Protein AF-A0A3D5HMZ7-F1 (afdb_monomer_lite)

Structure (mmCIF, N/CA/C/O backbone):
data_AF-A0A3D5HMZ7-F1
#
_entry.id   AF-A0A3D5HMZ7-F1
#
loop_
_atom_site.group_PDB
_atom_site.id
_atom_site.type_symbol
_atom_site.label_atom_id
_atom_site.label_alt_id
_atom_site.label_comp_id
_atom_site.label_asym_id
_atom_site.label_entity_id
_atom_site.label_seq_id
_atom_site.pdbx_PDB_ins_code
_atom_site.Cartn_x
_atom_site.Cartn_y
_atom_site.Cartn_z
_atom_site.occupancy
_atom_site.B_iso_or_equiv
_atom_site.auth_seq_id
_atom_site.auth_comp_id
_atom_site.auth_asym_id
_atom_site.auth_atom_id
_atom_site.pdbx_PDB_model_num
ATOM 1 N N . THR A 1 1 ? 8.790 3.693 -9.266 1.00 78.12 1 THR A N 1
ATOM 2 C CA . THR A 1 1 ? 9.609 2.471 -9.055 1.00 78.12 1 THR A CA 1
ATOM 3 C C . THR A 1 1 ? 9.455 1.857 -7.674 1.00 78.12 1 THR A C 1
ATOM 5 O O . THR A 1 1 ? 9.224 0.660 -7.613 1.00 78.12 1 THR A O 1
ATOM 8 N N . GLY A 1 2 ? 9.543 2.623 -6.576 1.00 87.44 2 GLY A N 1
ATOM 9 C CA . GLY A 1 2 ? 9.531 2.060 -5.213 1.00 87.44 2 GLY A CA 1
ATOM 10 C C . GLY A 1 2 ? 8.358 1.120 -4.900 1.00 87.44 2 GLY A C 1
ATOM 11 O O . GLY A 1 2 ? 8.581 0.062 -4.326 1.00 87.44 2 GLY A O 1
ATOM 12 N N . GLY A 1 3 ? 7.138 1.442 -5.348 1.00 93.25 3 GLY A N 1
ATOM 13 C CA . GLY A 1 3 ? 5.974 0.585 -5.105 1.00 93.25 3 GLY A CA 1
ATOM 14 C C . GLY A 1 3 ? 6.048 -0.804 -5.752 1.00 93.25 3 GLY A C 1
ATOM 15 O O . GLY A 1 3 ? 5.659 -1.779 -5.121 1.00 93.25 3 GLY A O 1
ATOM 16 N N . TYR A 1 4 ? 6.623 -0.914 -6.955 1.00 93.75 4 TYR A N 1
ATOM 17 C CA . TYR A 1 4 ? 6.849 -2.204 -7.625 1.00 93.75 4 TYR A CA 1
ATOM 18 C C . TYR A 1 4 ? 7.833 -3.073 -6.841 1.00 93.75 4 TYR A C 1
ATOM 20 O O . TYR A 1 4 ? 7.592 -4.259 -6.653 1.00 93.75 4 TYR A O 1
ATOM 28 N N . ILE A 1 5 ? 8.921 -2.464 -6.356 1.00 92.56 5 ILE A N 1
ATOM 29 C CA . ILE A 1 5 ? 9.936 -3.160 -5.558 1.00 92.56 5 ILE A CA 1
ATOM 30 C C . ILE A 1 5 ? 9.322 -3.629 -4.240 1.00 92.56 5 ILE A C 1
ATOM 32 O O . ILE A 1 5 ? 9.454 -4.794 -3.912 1.00 92.56 5 ILE A O 1
ATOM 36 N N . SER A 1 6 ? 8.597 -2.765 -3.522 1.00 95.00 6 SER A N 1
ATOM 37 C CA . SER A 1 6 ? 7.990 -3.136 -2.236 1.00 95.00 6 SER A CA 1
ATOM 38 C C . SER A 1 6 ? 7.001 -4.293 -2.365 1.00 95.00 6 SER A C 1
ATOM 40 O O . SER A 1 6 ? 6.985 -5.173 -1.511 1.00 95.00 6 SER A O 1
ATOM 42 N N . LEU A 1 7 ? 6.170 -4.298 -3.413 1.00 95.81 7 LEU A N 1
ATOM 43 C CA . LEU A 1 7 ? 5.222 -5.388 -3.643 1.00 95.81 7 LEU A CA 1
ATOM 44 C C . LEU A 1 7 ? 5.939 -6.677 -4.051 1.00 95.81 7 LEU A C 1
ATOM 46 O O . LEU A 1 7 ? 5.628 -7.724 -3.496 1.00 95.81 7 LEU A O 1
ATOM 50 N N . ALA A 1 8 ? 6.921 -6.599 -4.955 1.00 93.12 8 ALA A N 1
ATOM 51 C CA . ALA A 1 8 ? 7.720 -7.757 -5.350 1.00 93.12 8 ALA A CA 1
ATOM 52 C C . ALA A 1 8 ? 8.479 -8.347 -4.154 1.00 93.12 8 ALA A C 1
ATOM 54 O O . ALA A 1 8 ? 8.330 -9.516 -3.863 1.00 93.12 8 ALA A O 1
ATOM 55 N N . THR A 1 9 ? 9.202 -7.540 -3.381 1.00 90.69 9 THR A N 1
ATOM 56 C CA . THR A 1 9 ? 9.951 -7.998 -2.197 1.00 90.69 9 THR A CA 1
ATOM 57 C C . THR A 1 9 ? 9.074 -8.646 -1.118 1.00 90.69 9 THR A C 1
ATOM 59 O O . THR A 1 9 ? 9.578 -9.370 -0.272 1.00 90.69 9 THR A O 1
ATOM 62 N N . ALA A 1 10 ? 7.774 -8.370 -1.123 1.00 93.31 10 ALA A N 1
ATOM 63 C CA . ALA A 1 10 ? 6.831 -8.872 -0.133 1.00 93.31 10 ALA A CA 1
ATOM 64 C C . ALA A 1 10 ? 6.009 -10.083 -0.588 1.00 93.31 10 ALA A C 1
ATOM 66 O O . ALA A 1 10 ? 5.144 -10.498 0.168 1.00 93.31 10 ALA A O 1
ATOM 67 N N . SER A 1 11 ? 6.201 -10.541 -1.827 1.00 92.69 11 SER A N 1
ATOM 68 C CA . SER A 1 11 ? 5.434 -11.648 -2.429 1.00 92.69 11 SER A CA 1
ATOM 69 C C . SER A 1 11 ? 6.257 -12.541 -3.354 1.00 92.69 11 SER A C 1
ATOM 71 O O . SER A 1 11 ? 5.798 -13.568 -3.808 1.00 92.69 11 SER A O 1
ATOM 73 N N . LEU A 1 12 ? 7.452 -12.114 -3.736 1.00 90.12 12 LEU A N 1
ATOM 74 C CA . LEU A 1 12 ? 8.370 -12.868 -4.568 1.00 90.12 12 LEU A CA 1
ATOM 75 C C . LEU A 1 12 ? 9.409 -13.391 -3.581 1.00 90.12 12 LEU A C 1
ATOM 77 O O . LEU A 1 12 ? 10.376 -12.682 -3.278 1.00 90.12 12 LEU A O 1
ATOM 81 N N . ASP A 1 13 ? 9.171 -14.585 -3.044 1.00 87.44 13 ASP A N 1
ATOM 82 C CA . ASP A 1 13 ? 10.014 -15.232 -2.031 1.00 87.44 13 ASP A CA 1
ATOM 83 C C . ASP A 1 13 ? 10.650 -16.546 -2.530 1.00 87.44 13 ASP A C 1
ATOM 85 O O . ASP A 1 13 ? 11.643 -17.018 -1.961 1.00 87.44 13 ASP A O 1
ATOM 89 N N . GLU A 1 14 ? 10.207 -17.053 -3.688 1.00 90.19 14 GLU A N 1
ATOM 90 C CA . GLU A 1 14 ? 10.883 -18.109 -4.429 1.00 90.19 14 GLU A CA 1
ATOM 91 C C . GLU A 1 14 ? 11.198 -17.742 -5.887 1.00 90.19 14 GLU A C 1
ATOM 93 O O . GLU A 1 14 ? 10.460 -17.067 -6.602 1.00 90.19 14 GLU A O 1
ATOM 98 N N . TYR A 1 15 ? 12.323 -18.250 -6.403 1.00 90.50 15 TYR A N 1
ATOM 99 C CA . TYR A 1 15 ? 12.719 -17.987 -7.793 1.00 90.50 15 TYR A CA 1
ATOM 100 C C . TYR A 1 15 ? 11.671 -18.468 -8.814 1.00 90.50 15 TYR A C 1
ATOM 102 O O . TYR A 1 15 ? 11.564 -17.904 -9.903 1.00 90.50 15 TYR A O 1
ATOM 110 N N . ASN A 1 16 ? 10.881 -19.498 -8.496 1.00 91.19 16 ASN A N 1
ATOM 111 C CA . ASN A 1 16 ? 9.883 -20.019 -9.432 1.00 91.19 16 ASN A CA 1
ATOM 112 C C . ASN A 1 16 ? 8.736 -19.035 -9.703 1.00 91.19 16 ASN A C 1
ATOM 114 O O . ASN A 1 16 ? 8.152 -19.111 -10.788 1.00 91.19 16 ASN A O 1
ATOM 118 N N . ASP A 1 17 ? 8.492 -18.065 -8.820 1.00 89.81 17 ASP A N 1
ATOM 119 C CA . ASP A 1 17 ? 7.484 -17.019 -9.017 1.00 89.81 17 ASP A CA 1
ATOM 120 C C . ASP A 1 17 ? 7.760 -16.163 -10.253 1.00 89.81 17 ASP A C 1
ATOM 122 O O . ASP A 1 17 ? 6.842 -15.689 -10.925 1.00 89.81 17 ASP A O 1
ATOM 126 N N . VAL A 1 18 ? 9.032 -15.998 -10.627 1.00 89.12 18 VAL A N 1
ATOM 127 C CA . VAL A 1 18 ? 9.428 -15.256 -11.837 1.00 89.12 18 VAL A CA 1
ATOM 128 C C . VAL A 1 18 ? 9.604 -16.135 -13.069 1.00 89.12 18 VAL A C 1
ATOM 130 O O . VAL A 1 18 ? 9.838 -15.616 -14.162 1.00 89.12 18 VAL A O 1
ATOM 133 N N . VAL A 1 19 ? 9.424 -17.452 -12.954 1.00 92.25 19 VAL A N 1
ATOM 134 C CA . VAL A 1 19 ? 9.492 -18.396 -14.084 1.00 92.25 19 VAL A CA 1
ATOM 135 C C . VAL A 1 19 ? 8.089 -18.659 -14.644 1.00 92.25 19 VAL A C 1
ATOM 137 O O . VAL A 1 19 ? 7.663 -19.792 -14.873 1.00 92.25 19 VAL A O 1
ATOM 140 N N . LEU A 1 20 ? 7.350 -17.579 -14.903 1.00 92.25 20 LEU A N 1
ATOM 141 C CA . LEU A 1 20 ? 6.019 -17.621 -15.511 1.00 92.25 20 LEU A CA 1
ATOM 142 C C . LEU A 1 20 ? 6.103 -17.408 -17.024 1.00 92.25 20 LEU A C 1
ATOM 144 O O . LEU A 1 20 ? 6.961 -16.649 -17.476 1.00 92.25 20 LEU A O 1
ATOM 148 N N . PRO A 1 21 ? 5.178 -17.970 -17.832 1.00 91.81 21 PRO A N 1
ATOM 149 C CA . PRO A 1 21 ? 5.185 -17.805 -19.288 1.00 91.81 21 PRO A CA 1
ATOM 150 C C . PRO A 1 21 ? 5.298 -16.350 -19.767 1.00 91.81 21 PRO A C 1
ATOM 152 O O . PRO A 1 21 ? 5.937 -16.093 -20.784 1.00 91.81 21 PRO A O 1
ATOM 155 N N . LYS A 1 22 ? 4.718 -15.396 -19.028 1.00 89.62 22 LYS A N 1
ATOM 156 C CA . LYS A 1 22 ? 4.774 -13.963 -19.356 1.00 89.62 22 LYS A CA 1
ATOM 157 C C . LYS A 1 22 ? 6.128 -13.300 -19.070 1.00 89.62 22 LYS A C 1
ATOM 159 O O . LYS A 1 22 ? 6.414 -12.245 -19.626 1.00 89.62 22 LYS A O 1
ATOM 164 N N . PHE A 1 23 ? 6.967 -13.932 -18.253 1.00 91.94 23 PHE A N 1
ATOM 165 C CA . PHE A 1 23 ? 8.329 -13.505 -17.924 1.00 91.94 23 PHE A CA 1
ATOM 166 C C . PHE A 1 23 ? 9.391 -14.364 -18.624 1.00 91.94 23 PHE A C 1
ATOM 168 O O . PHE A 1 23 ? 10.552 -14.386 -18.219 1.00 91.94 23 PHE A O 1
ATOM 175 N N . ILE A 1 24 ? 9.015 -15.052 -19.706 1.00 93.25 24 ILE A N 1
ATOM 176 C CA . ILE A 1 24 ? 9.955 -15.726 -20.603 1.00 93.25 24 ILE A CA 1
ATOM 177 C C . ILE A 1 24 ? 10.210 -14.829 -21.815 1.00 93.25 24 ILE A C 1
ATOM 179 O O . ILE A 1 24 ? 9.290 -14.440 -22.535 1.00 93.25 24 ILE A O 1
ATOM 183 N N . GLY A 1 25 ? 11.478 -14.495 -22.045 1.00 88.88 25 GLY A N 1
ATOM 184 C CA . GLY A 1 25 ? 11.905 -13.708 -23.193 1.00 88.88 25 GLY A CA 1
ATOM 185 C C . GLY A 1 25 ? 11.696 -14.445 -24.518 1.00 88.88 25 GLY A C 1
ATOM 186 O O . GLY A 1 25 ? 11.563 -15.667 -24.581 1.00 88.88 25 GLY A O 1
ATOM 187 N N . SER A 1 26 ? 11.744 -13.706 -25.627 1.00 90.62 26 SER A N 1
ATOM 188 C CA . SER A 1 26 ? 11.616 -14.273 -26.983 1.00 90.62 26 SER A CA 1
ATOM 189 C C . SER A 1 26 ? 12.714 -15.286 -27.342 1.00 90.62 26 SER A C 1
ATOM 191 O O . SER A 1 26 ? 12.553 -16.080 -28.267 1.00 90.62 26 SER A O 1
ATOM 193 N N . ASN A 1 27 ? 13.821 -15.279 -26.598 1.00 91.75 27 ASN A N 1
ATOM 194 C CA . ASN A 1 27 ? 14.909 -16.254 -26.669 1.00 91.75 27 ASN A CA 1
ATOM 195 C C . ASN A 1 27 ? 14.608 -17.573 -25.925 1.00 91.75 27 ASN A C 1
ATOM 197 O O . ASN A 1 27 ? 15.447 -18.472 -25.943 1.00 91.75 27 ASN A O 1
ATOM 201 N N . GLY A 1 28 ? 13.444 -17.695 -25.279 1.00 92.56 28 GLY A N 1
ATOM 202 C CA . GLY A 1 28 ? 13.034 -18.866 -24.503 1.00 92.56 28 GLY A CA 1
ATOM 203 C C . GLY A 1 28 ? 13.667 -18.959 -23.113 1.00 92.56 28 GLY A C 1
ATOM 204 O O . GLY A 1 28 ? 13.532 -19.995 -22.467 1.00 92.56 28 GLY A O 1
ATOM 205 N N . LEU A 1 29 ? 14.366 -17.914 -22.658 1.00 92.44 29 LEU A N 1
ATOM 206 C CA . LEU A 1 29 ? 14.973 -17.857 -21.329 1.00 92.44 29 LEU A CA 1
ATOM 207 C C . LEU A 1 29 ? 14.123 -16.992 -20.386 1.00 92.44 29 LEU A C 1
ATOM 209 O O . LEU A 1 29 ? 13.519 -16.023 -20.852 1.00 92.44 29 LEU A O 1
ATOM 213 N N . PRO A 1 30 ? 14.093 -17.293 -19.075 1.00 93.12 30 PRO A N 1
ATOM 214 C CA . PRO A 1 30 ? 13.524 -16.388 -18.081 1.00 93.12 30 PRO A CA 1
ATOM 215 C C . PRO A 1 30 ? 14.145 -14.988 -18.164 1.00 93.12 30 PRO A C 1
ATOM 217 O O . PRO A 1 30 ? 15.332 -14.842 -18.464 1.00 93.12 30 PRO A O 1
ATOM 220 N N . MET A 1 31 ? 13.341 -13.957 -17.902 1.00 90.81 31 MET A N 1
ATOM 221 C CA . MET A 1 31 ? 13.806 -12.564 -17.870 1.00 90.81 31 MET A CA 1
ATOM 222 C C . MET A 1 31 ? 14.736 -12.278 -16.683 1.00 90.81 31 MET A C 1
ATOM 224 O O . MET A 1 31 ? 15.560 -11.368 -16.766 1.00 90.81 31 MET A O 1
ATOM 228 N N . VAL A 1 32 ? 14.625 -13.063 -15.609 1.00 90.75 32 VAL A N 1
ATOM 229 C CA . VAL A 1 32 ? 15.525 -13.041 -14.452 1.00 90.75 32 VAL A CA 1
ATOM 230 C C . VAL A 1 32 ? 16.276 -14.364 -14.408 1.00 90.75 32 VAL A C 1
ATOM 232 O O . VAL A 1 32 ? 15.666 -15.425 -14.413 1.00 90.75 32 VAL A O 1
ATOM 235 N N . ILE A 1 33 ? 17.602 -14.302 -14.385 1.00 91.62 33 ILE A N 1
ATOM 236 C CA . ILE A 1 33 ? 18.508 -15.445 -14.285 1.00 91.62 33 ILE A CA 1
ATOM 237 C C . ILE A 1 33 ? 19.458 -15.134 -13.133 1.00 91.62 33 ILE A C 1
ATOM 239 O O . ILE A 1 33 ? 20.279 -14.229 -13.258 1.00 91.62 33 ILE A O 1
ATOM 243 N N . GLU A 1 34 ? 19.390 -15.867 -12.023 1.00 90.94 34 GLU A N 1
ATOM 244 C CA . GLU A 1 34 ? 20.105 -15.486 -10.791 1.00 90.94 34 GLU A CA 1
ATOM 245 C C . GLU A 1 34 ? 21.621 -15.332 -10.979 1.00 90.94 34 GLU A C 1
ATOM 247 O O . GLU A 1 34 ? 22.230 -14.408 -10.446 1.00 90.94 34 GLU A O 1
ATOM 252 N N . GLN A 1 35 ? 22.243 -16.161 -11.829 1.00 89.56 35 GLN A N 1
ATOM 253 C CA . GLN A 1 35 ? 23.681 -16.054 -12.111 1.00 89.56 35 GLN A CA 1
ATOM 254 C C . GLN A 1 35 ? 24.064 -14.742 -12.821 1.00 89.56 35 GLN A C 1
ATOM 256 O O . GLN A 1 35 ? 25.239 -14.377 -12.841 1.00 89.56 35 GLN A O 1
ATOM 261 N N . ILE A 1 36 ? 23.092 -14.045 -13.414 1.00 91.06 36 ILE A N 1
ATOM 262 C CA . ILE A 1 36 ? 23.257 -12.792 -14.159 1.00 91.06 36 ILE A CA 1
ATOM 263 C C . ILE A 1 36 ? 22.711 -11.606 -13.359 1.00 91.06 36 ILE A C 1
ATOM 265 O O . ILE A 1 36 ? 23.367 -10.571 -13.266 1.00 91.06 36 ILE A O 1
ATOM 269 N N . ASN A 1 37 ? 21.517 -11.756 -12.790 1.00 90.25 37 ASN A N 1
ATOM 270 C CA . ASN A 1 37 ? 20.746 -10.681 -12.175 1.00 90.25 37 ASN A CA 1
ATOM 271 C C . ASN A 1 37 ? 20.913 -10.605 -10.649 1.00 90.25 37 ASN A C 1
ATOM 273 O O . ASN A 1 37 ? 20.631 -9.553 -10.086 1.00 90.25 37 ASN A O 1
ATOM 277 N N . GLY A 1 38 ? 21.412 -11.667 -10.010 1.00 89.38 38 GLY A N 1
ATOM 278 C CA . GLY A 1 38 ? 21.430 -11.852 -8.558 1.00 89.38 38 GLY A CA 1
ATOM 279 C C . GLY A 1 38 ? 20.279 -12.737 -8.094 1.00 89.38 38 GLY A C 1
ATOM 280 O O . GLY A 1 38 ? 19.296 -12.903 -8.819 1.00 89.38 38 GLY A O 1
ATOM 281 N N . ASP A 1 39 ? 20.427 -13.322 -6.907 1.00 87.31 39 ASP A N 1
ATOM 282 C CA . ASP A 1 39 ? 19.330 -14.057 -6.280 1.00 87.31 39 ASP A CA 1
ATOM 283 C C . ASP A 1 39 ? 18.279 -13.108 -5.686 1.00 87.31 39 ASP A C 1
ATOM 285 O O . ASP A 1 39 ? 18.502 -11.907 -5.495 1.00 87.31 39 ASP A O 1
ATOM 289 N N . ILE A 1 40 ? 17.117 -13.686 -5.409 1.00 86.50 40 ILE A N 1
ATOM 290 C CA . ILE A 1 40 ? 15.936 -13.018 -4.858 1.00 86.50 40 ILE A CA 1
ATOM 291 C C . ILE A 1 40 ? 16.175 -12.357 -3.493 1.00 86.50 40 ILE A C 1
ATOM 293 O O . ILE A 1 40 ? 15.596 -11.315 -3.194 1.00 86.50 40 ILE A O 1
ATOM 297 N N . ASN A 1 41 ? 17.090 -12.919 -2.700 1.00 85.62 41 ASN A N 1
ATOM 298 C CA . ASN A 1 41 ? 17.430 -12.441 -1.363 1.00 85.62 41 ASN A CA 1
ATOM 299 C C . ASN A 1 41 ? 18.559 -11.405 -1.375 1.00 85.62 41 ASN A C 1
ATOM 301 O O . ASN A 1 41 ? 18.918 -10.884 -0.318 1.00 85.62 41 ASN A O 1
ATOM 305 N N . ALA A 1 42 ? 19.106 -11.094 -2.553 1.00 84.50 42 ALA A N 1
ATOM 306 C CA . ALA A 1 42 ? 20.295 -10.279 -2.747 1.00 84.50 42 ALA A CA 1
ATOM 307 C C . ALA A 1 42 ? 21.513 -10.753 -1.921 1.00 84.50 42 ALA A C 1
ATOM 309 O O . ALA A 1 42 ? 22.308 -9.932 -1.450 1.00 84.50 42 ALA A O 1
ATOM 310 N N . GLU A 1 43 ? 21.686 -12.067 -1.750 1.00 85.38 43 GLU A N 1
ATOM 311 C CA . GLU A 1 43 ? 22.820 -12.670 -1.033 1.00 85.38 43 GLU A CA 1
ATOM 312 C C . GLU A 1 43 ? 23.976 -13.054 -1.969 1.00 85.38 43 GLU A C 1
ATOM 314 O O . GLU A 1 43 ? 25.147 -12.999 -1.573 1.00 85.38 43 GLU A O 1
ATOM 319 N N . ALA A 1 44 ? 23.674 -13.377 -3.227 1.00 85.44 44 ALA A N 1
ATOM 320 C CA . ALA A 1 44 ? 24.643 -13.691 -4.268 1.00 85.44 44 ALA A CA 1
ATOM 321 C C . ALA A 1 44 ? 24.712 -12.612 -5.358 1.00 85.44 44 ALA A C 1
ATOM 323 O O . ALA A 1 44 ? 23.710 -12.094 -5.849 1.00 85.44 44 ALA A O 1
ATOM 324 N N . VAL A 1 45 ? 25.941 -12.316 -5.794 1.00 88.25 45 VAL A N 1
ATOM 325 C CA . VAL A 1 45 ? 26.200 -11.424 -6.931 1.00 88.25 45 VAL A CA 1
ATOM 326 C C . VAL A 1 45 ? 25.846 -12.144 -8.233 1.00 88.25 45 VAL A C 1
ATOM 328 O O . VAL A 1 45 ? 26.446 -13.173 -8.550 1.00 88.25 45 VAL A O 1
ATOM 331 N N . GLY A 1 46 ? 24.952 -11.558 -9.028 1.00 90.06 46 GLY A N 1
ATOM 332 C CA . GLY A 1 46 ? 24.806 -11.907 -10.444 1.00 90.06 46 GLY A CA 1
ATOM 333 C C . GLY A 1 46 ? 25.808 -11.135 -11.297 1.00 90.06 46 GLY A C 1
ATOM 334 O O . GLY A 1 46 ? 26.109 -9.989 -10.983 1.00 90.06 46 GLY A O 1
ATOM 335 N N . VAL A 1 47 ? 26.355 -11.719 -12.364 1.00 91.38 47 VAL A N 1
ATOM 336 C CA . VAL A 1 47 ? 27.275 -11.012 -13.275 1.00 91.38 47 VAL A CA 1
ATOM 337 C C . VAL A 1 47 ? 26.912 -11.313 -14.719 1.00 91.38 47 VAL A C 1
ATOM 339 O O . VAL A 1 47 ? 26.800 -12.477 -15.111 1.00 91.38 47 VAL A O 1
ATOM 342 N N . ILE A 1 48 ? 26.797 -10.272 -15.546 1.00 89.44 48 ILE A N 1
ATOM 343 C CA . ILE A 1 48 ? 26.576 -10.449 -16.982 1.00 89.44 48 ILE A CA 1
ATOM 344 C C . ILE A 1 48 ? 27.792 -11.174 -17.589 1.00 89.44 48 ILE A C 1
ATOM 346 O O . ILE A 1 48 ? 28.914 -10.650 -17.517 1.00 89.44 48 ILE A O 1
ATOM 350 N N . PRO A 1 49 ? 27.607 -12.354 -18.220 1.00 88.69 49 PRO A N 1
ATOM 351 C CA . PRO A 1 49 ? 28.711 -13.157 -18.729 1.00 88.69 49 PRO A CA 1
ATOM 352 C C . PRO A 1 49 ? 29.625 -12.377 -19.678 1.00 88.69 49 PRO A C 1
ATOM 354 O O . PRO A 1 49 ? 29.172 -11.752 -20.635 1.00 88.69 49 PRO A O 1
ATOM 357 N N . GLY A 1 50 ? 30.936 -12.443 -19.430 1.00 88.94 50 GLY A N 1
ATOM 358 C CA . GLY A 1 50 ? 31.941 -11.744 -20.239 1.00 88.94 50 GLY A CA 1
ATOM 359 C C . GLY A 1 50 ? 32.099 -10.254 -19.919 1.00 88.94 50 GLY A C 1
ATOM 360 O O . GLY A 1 50 ? 32.859 -9.571 -20.603 1.00 88.94 50 GLY A O 1
ATOM 361 N N . THR A 1 51 ? 31.428 -9.759 -18.880 1.00 89.25 51 THR A N 1
ATOM 362 C CA . THR A 1 51 ? 31.557 -8.384 -18.385 1.00 89.25 51 THR A CA 1
ATOM 363 C C . THR A 1 51 ? 31.868 -8.376 -16.882 1.00 89.25 51 THR A C 1
ATOM 365 O O . THR A 1 51 ? 32.005 -9.428 -16.258 1.00 89.25 51 THR A O 1
ATOM 368 N N . THR A 1 52 ? 31.993 -7.184 -16.301 1.00 84.00 52 THR A N 1
ATOM 369 C CA . THR A 1 52 ? 31.991 -6.967 -14.844 1.00 84.00 52 THR A CA 1
ATOM 370 C C . THR A 1 52 ? 30.693 -6.316 -14.365 1.00 84.00 52 THR A C 1
ATOM 372 O O . THR A 1 52 ? 30.634 -5.853 -13.230 1.00 84.00 52 THR A O 1
ATOM 375 N N . ASP A 1 53 ? 29.706 -6.199 -15.252 1.00 87.44 53 ASP A N 1
ATOM 376 C CA . ASP A 1 53 ? 28.454 -5.510 -14.986 1.00 87.44 53 ASP A CA 1
ATOM 377 C C . ASP A 1 53 ? 27.494 -6.418 -14.213 1.00 87.44 53 ASP A C 1
ATOM 379 O O . ASP A 1 53 ? 27.453 -7.637 -14.422 1.00 87.44 53 ASP A O 1
ATOM 383 N N . THR A 1 54 ? 26.745 -5.819 -13.298 1.00 85.38 54 THR A N 1
ATOM 384 C CA . THR A 1 54 ? 25.827 -6.516 -12.399 1.00 85.38 54 THR A CA 1
ATOM 385 C C . THR A 1 54 ? 24.667 -5.616 -12.010 1.00 85.38 54 THR A C 1
ATOM 387 O O . THR A 1 54 ? 24.809 -4.399 -11.889 1.00 85.38 54 THR A O 1
ATOM 390 N N . LEU A 1 55 ? 23.514 -6.243 -11.794 1.00 83.25 55 LEU A N 1
ATOM 391 C CA . LEU A 1 55 ? 22.297 -5.579 -11.336 1.00 83.25 55 LEU A CA 1
ATOM 392 C C . LEU A 1 55 ? 22.065 -5.734 -9.828 1.00 83.25 55 LEU A C 1
ATOM 394 O O . LEU A 1 55 ? 21.228 -5.025 -9.277 1.00 83.25 55 LEU A O 1
ATOM 398 N N . CYS A 1 56 ? 22.803 -6.626 -9.159 1.00 84.88 56 CYS A N 1
ATOM 399 C CA . CYS A 1 56 ? 22.631 -6.921 -7.743 1.00 84.88 56 CYS A CA 1
ATOM 400 C C . CYS A 1 56 ? 23.991 -7.122 -7.069 1.00 84.88 56 CYS A C 1
ATOM 402 O O . CYS A 1 56 ? 24.700 -8.102 -7.311 1.00 84.88 56 CYS A O 1
ATOM 404 N N . TYR A 1 57 ? 24.335 -6.175 -6.195 1.00 83.75 57 TYR A N 1
ATOM 405 C CA . TYR A 1 57 ? 25.435 -6.311 -5.253 1.00 83.75 57 TYR A CA 1
ATOM 406 C C . TYR A 1 57 ? 24.867 -6.553 -3.852 1.00 83.75 57 TYR A C 1
ATOM 408 O O . TYR A 1 57 ? 24.164 -5.679 -3.335 1.00 83.75 57 TYR A O 1
ATOM 416 N N . PRO A 1 58 ? 25.226 -7.668 -3.198 1.00 83.06 58 PRO A N 1
ATOM 417 C CA . PRO A 1 58 ? 24.907 -7.883 -1.800 1.00 83.06 58 PRO A CA 1
ATOM 418 C C . PRO A 1 58 ? 25.528 -6.781 -0.941 1.00 83.06 58 PRO A C 1
ATOM 420 O O . PRO A 1 58 ? 26.748 -6.610 -0.909 1.00 83.06 58 PRO A O 1
ATOM 423 N N . ASN A 1 59 ? 24.687 -6.013 -0.252 1.00 79.12 59 ASN A N 1
ATOM 424 C CA . ASN A 1 59 ? 25.140 -4.892 0.574 1.00 79.12 59 ASN A CA 1
ATOM 425 C C . ASN A 1 59 ? 25.517 -5.344 1.996 1.00 79.12 59 ASN A C 1
ATOM 427 O O . ASN A 1 59 ? 26.508 -4.888 2.564 1.00 79.12 59 ASN A O 1
ATOM 431 N N . PHE A 1 60 ? 24.742 -6.276 2.563 1.00 78.38 60 PHE A N 1
ATOM 432 C CA . PHE A 1 60 ? 24.871 -6.729 3.955 1.00 78.38 60 PHE A CA 1
ATOM 433 C C . PHE A 1 60 ? 25.050 -8.248 4.101 1.00 78.38 60 PHE A C 1
ATOM 435 O O . PHE A 1 60 ? 24.901 -8.784 5.203 1.00 78.38 60 PHE A O 1
ATOM 442 N N . ALA A 1 61 ? 25.388 -8.948 3.014 1.00 74.12 61 ALA A N 1
ATOM 443 C CA . ALA A 1 61 ? 25.574 -10.395 3.042 1.00 74.12 61 ALA A CA 1
ATOM 444 C C . ALA A 1 61 ? 26.604 -10.819 4.101 1.00 74.12 61 ALA A C 1
ATOM 446 O O . ALA A 1 61 ? 27.675 -10.224 4.245 1.00 74.12 61 ALA A O 1
ATOM 447 N N . GLY A 1 62 ? 26.263 -11.865 4.857 1.00 74.00 62 GLY A N 1
ATOM 448 C CA . GLY A 1 62 ? 27.120 -12.416 5.908 1.00 74.00 62 GLY A CA 1
ATOM 449 C C . GLY A 1 62 ? 27.105 -11.656 7.240 1.00 74.00 62 GLY A C 1
ATOM 450 O O . GLY A 1 62 ? 27.811 -12.065 8.160 1.00 74.00 62 GLY A O 1
ATOM 451 N N . LEU A 1 63 ? 26.296 -10.596 7.389 1.00 80.81 63 LEU A N 1
ATOM 452 C CA . LEU A 1 63 ? 26.095 -9.908 8.676 1.00 80.81 63 LEU A CA 1
ATOM 453 C C . LEU A 1 63 ? 25.028 -10.566 9.570 1.00 80.81 63 LEU A C 1
ATOM 455 O O . LEU A 1 63 ? 24.778 -10.082 10.672 1.00 80.81 63 LEU A O 1
ATOM 459 N N . GLY A 1 64 ? 24.410 -11.662 9.116 1.00 77.25 64 GLY A N 1
ATOM 460 C CA . GLY A 1 64 ? 23.327 -12.343 9.834 1.00 77.25 64 GLY A CA 1
ATOM 461 C C . GLY A 1 64 ? 21.989 -11.598 9.796 1.00 77.25 64 GLY A C 1
ATOM 462 O O . GLY A 1 64 ? 21.104 -11.912 10.585 1.00 77.25 64 GLY A O 1
ATOM 463 N N . LEU A 1 65 ? 21.859 -10.608 8.908 1.00 80.56 65 LEU A N 1
ATOM 464 C CA . LEU A 1 65 ? 20.579 -10.019 8.525 1.00 80.56 65 LEU A CA 1
ATOM 465 C C . LEU A 1 65 ? 19.968 -10.904 7.436 1.00 80.56 65 LEU A C 1
ATOM 467 O O . LEU A 1 65 ? 20.691 -11.298 6.523 1.00 80.56 65 LEU A O 1
ATOM 471 N N . ASN A 1 66 ? 18.681 -11.216 7.553 1.00 83.00 66 ASN A N 1
ATOM 472 C CA . ASN A 1 66 ? 17.920 -11.934 6.533 1.00 83.00 66 ASN A CA 1
ATOM 473 C C . ASN A 1 66 ? 17.060 -10.955 5.721 1.00 83.00 66 ASN A C 1
ATOM 475 O O . ASN A 1 66 ? 16.831 -9.813 6.131 1.00 83.00 66 ASN A O 1
ATOM 479 N N . SER A 1 67 ? 16.579 -11.433 4.578 1.00 84.88 67 SER A N 1
ATOM 480 C CA . SER A 1 67 ? 15.613 -10.734 3.724 1.00 84.88 67 SER A CA 1
ATOM 481 C C . SER A 1 67 ? 14.163 -11.055 4.120 1.00 84.88 67 SER A C 1
ATOM 483 O O . SER A 1 67 ? 13.246 -10.865 3.329 1.00 84.88 67 SER A O 1
ATOM 485 N N . ASP A 1 68 ? 13.947 -11.489 5.368 1.00 86.88 68 ASP A N 1
ATOM 486 C CA . ASP A 1 68 ? 12.632 -11.847 5.909 1.00 86.88 68 ASP A CA 1
ATOM 487 C C . ASP A 1 68 ? 11.950 -10.580 6.444 1.00 86.88 68 ASP A C 1
ATOM 489 O O . ASP A 1 68 ? 11.965 -10.269 7.644 1.00 86.88 68 ASP A O 1
ATOM 493 N N . PHE A 1 69 ? 11.392 -9.787 5.534 1.00 90.88 69 PHE A N 1
ATOM 494 C CA . PHE A 1 69 ? 10.626 -8.596 5.891 1.00 90.88 69 PHE A CA 1
ATOM 495 C C . PHE A 1 69 ? 9.387 -8.981 6.719 1.00 90.88 69 PHE A C 1
ATOM 497 O O . PHE A 1 69 ? 8.930 -10.112 6.687 1.00 90.88 69 PHE A O 1
ATOM 504 N N . GLN A 1 70 ? 8.847 -8.053 7.513 1.00 93.81 70 GLN A N 1
ATOM 505 C CA . GLN A 1 70 ? 7.646 -8.310 8.336 1.00 93.81 70 GLN A CA 1
ATOM 506 C C . GLN A 1 70 ? 6.451 -7.426 7.952 1.00 93.81 70 GLN A C 1
ATOM 508 O O . GLN A 1 70 ? 5.355 -7.584 8.485 1.00 93.81 70 GLN A O 1
ATOM 513 N N . LEU A 1 71 ? 6.668 -6.454 7.064 1.00 97.06 71 LEU A N 1
ATOM 514 C CA . LEU A 1 71 ? 5.656 -5.516 6.596 1.00 97.06 71 LEU A CA 1
ATOM 515 C C . LEU A 1 71 ? 6.105 -4.893 5.275 1.00 97.06 71 LEU A C 1
ATOM 517 O O . LEU A 1 71 ? 7.231 -4.401 5.177 1.00 97.06 71 LEU A O 1
ATOM 521 N N . SER A 1 72 ? 5.200 -4.835 4.303 1.00 97.06 72 SER A N 1
ATOM 522 C CA . SER A 1 72 ? 5.395 -4.093 3.055 1.00 97.06 72 SER A CA 1
ATOM 523 C C . SER A 1 72 ? 4.583 -2.809 3.047 1.00 97.06 72 SER A C 1
ATOM 525 O O . SER A 1 72 ? 3.439 -2.789 3.504 1.00 97.06 72 SER A O 1
ATOM 527 N N . VAL A 1 73 ? 5.150 -1.732 2.500 1.00 97.62 73 VAL A N 1
ATOM 528 C CA . VAL A 1 73 ? 4.432 -0.467 2.320 1.00 97.62 73 VAL A CA 1
ATOM 529 C C . VAL A 1 73 ? 4.738 0.111 0.951 1.00 97.62 73 VAL A C 1
ATOM 531 O O . VAL A 1 73 ? 5.876 0.482 0.666 1.00 97.62 73 VAL A O 1
ATOM 534 N N . ASN A 1 74 ? 3.711 0.259 0.120 1.00 97.00 74 ASN A N 1
ATOM 535 C CA . ASN A 1 74 ? 3.855 0.827 -1.211 1.00 97.00 74 ASN A CA 1
ATOM 536 C C . ASN A 1 74 ? 2.996 2.076 -1.408 1.00 97.00 74 ASN A C 1
ATOM 538 O O . ASN A 1 74 ? 1.882 2.201 -0.901 1.00 97.00 74 ASN A O 1
ATOM 542 N N . MET A 1 75 ? 3.532 2.992 -2.207 1.00 95.25 75 MET A N 1
ATOM 543 C CA . MET A 1 75 ? 2.832 4.165 -2.710 1.00 95.25 75 MET A CA 1
ATOM 544 C C . MET A 1 75 ? 2.869 4.094 -4.237 1.00 95.25 75 MET A C 1
ATOM 546 O O . MET A 1 75 ? 3.942 4.168 -4.842 1.00 95.25 75 MET A O 1
ATOM 550 N N . GLY A 1 76 ? 1.704 3.871 -4.843 1.00 93.62 76 GLY A N 1
ATOM 551 C CA . GLY A 1 76 ? 1.560 3.494 -6.247 1.00 93.62 76 GLY A CA 1
ATOM 552 C C . GLY A 1 76 ? 2.234 2.157 -6.576 1.00 93.62 76 GLY A C 1
ATOM 553 O O . GLY A 1 76 ? 2.573 1.361 -5.692 1.00 93.62 76 GLY A O 1
ATOM 554 N N . GLY A 1 77 ? 2.460 1.936 -7.870 1.00 93.50 77 GLY A N 1
ATOM 555 C CA . GLY A 1 77 ? 3.065 0.714 -8.396 1.00 93.50 77 GLY A CA 1
ATOM 556 C C . GLY A 1 77 ? 2.094 -0.463 -8.485 1.00 93.50 77 GLY A C 1
ATOM 557 O O . GLY A 1 77 ? 0.918 -0.356 -8.141 1.00 93.50 77 GLY A O 1
ATOM 558 N N . ALA A 1 78 ? 2.608 -1.586 -8.974 1.00 95.88 78 ALA A N 1
ATOM 559 C CA . ALA A 1 78 ? 1.846 -2.810 -9.171 1.00 95.88 78 ALA A CA 1
ATOM 560 C C . ALA A 1 78 ? 2.721 -4.044 -8.908 1.00 95.88 78 ALA A C 1
ATOM 562 O O . ALA A 1 78 ? 3.948 -3.990 -9.014 1.00 95.88 78 ALA A O 1
ATOM 563 N N . MET A 1 79 ? 2.070 -5.149 -8.569 1.00 96.38 79 MET A N 1
ATOM 564 C CA . MET A 1 79 ? 2.643 -6.483 -8.470 1.00 96.38 79 MET A CA 1
ATOM 565 C C . MET A 1 79 ? 2.711 -7.120 -9.859 1.00 96.38 79 MET A C 1
ATOM 567 O O . MET A 1 79 ? 1.804 -6.942 -10.672 1.00 96.38 79 MET A O 1
ATOM 571 N N . GLY A 1 80 ? 3.799 -7.839 -10.135 1.00 93.69 80 GLY A N 1
ATOM 572 C CA . GLY A 1 80 ? 4.055 -8.405 -11.454 1.00 93.69 80 GLY A CA 1
ATOM 573 C C . GLY A 1 80 ? 3.049 -9.476 -11.845 1.00 93.69 80 GLY A C 1
ATOM 574 O O . GLY A 1 80 ? 2.590 -9.448 -12.978 1.00 93.69 80 GLY A O 1
ATOM 575 N N . ASP A 1 81 ? 2.690 -10.389 -10.944 1.00 94.44 81 ASP A N 1
ATOM 576 C CA . ASP A 1 81 ? 1.599 -11.351 -11.113 1.00 94.44 81 ASP A CA 1
ATOM 577 C C . ASP A 1 81 ? 0.915 -11.604 -9.771 1.00 94.44 81 ASP A C 1
ATOM 579 O O . ASP A 1 81 ? 1.582 -11.692 -8.745 1.00 94.44 81 ASP A O 1
ATOM 583 N N . SER A 1 82 ? -0.406 -11.778 -9.775 1.00 94.38 82 SER A N 1
ATOM 584 C CA . SER A 1 82 ? -1.132 -12.156 -8.567 1.00 94.38 82 SER A CA 1
ATOM 585 C C . SER A 1 82 ? -0.640 -13.476 -7.979 1.00 94.38 82 SER A C 1
ATOM 587 O O . SER A 1 82 ? -0.796 -13.659 -6.779 1.00 94.38 82 SER A O 1
ATOM 589 N N . SER A 1 83 ? -0.092 -14.402 -8.780 1.00 94.62 83 SER A N 1
ATOM 590 C CA . SER A 1 83 ? 0.369 -15.716 -8.321 1.00 94.62 83 SER A CA 1
ATOM 591 C C . SER A 1 83 ? 1.527 -15.651 -7.338 1.00 94.62 83 SER A C 1
ATOM 593 O O . SER A 1 83 ? 1.705 -16.629 -6.631 1.00 94.62 83 SER A O 1
ATOM 595 N N . TRP A 1 84 ? 2.260 -14.535 -7.303 1.00 95.06 84 TRP A N 1
ATOM 596 C CA . TRP A 1 84 ? 3.330 -14.293 -6.336 1.00 95.06 84 TRP A CA 1
ATOM 597 C C . TRP A 1 84 ? 2.769 -14.279 -4.913 1.00 95.06 84 TRP A C 1
ATOM 599 O O . TRP A 1 84 ? 3.346 -14.845 -4.013 1.00 95.06 84 TRP A O 1
ATOM 609 N N . LEU A 1 85 ? 1.576 -13.709 -4.718 1.00 95.94 85 LEU A N 1
ATOM 610 C CA . LEU A 1 85 ? 1.020 -13.561 -3.380 1.00 95.94 85 LEU A CA 1
ATOM 611 C C . LEU A 1 85 ? 0.356 -14.849 -2.856 1.00 95.94 85 LEU A C 1
ATOM 613 O O . LEU A 1 85 ? -0.642 -15.295 -3.440 1.00 95.94 85 LEU A O 1
ATOM 617 N N . ASP A 1 86 ? 0.781 -15.369 -1.711 1.00 95.06 86 ASP A N 1
ATOM 618 C CA . ASP A 1 86 ? 0.140 -16.476 -0.998 1.00 95.06 86 ASP A CA 1
ATOM 619 C C . ASP A 1 86 ? -0.137 -16.183 0.496 1.00 95.06 86 ASP A C 1
ATOM 621 O O . ASP A 1 86 ? -0.184 -15.030 0.914 1.00 95.06 86 ASP A O 1
ATOM 625 N N . ALA A 1 87 ? -0.530 -17.201 1.269 1.00 94.75 87 ALA A N 1
ATOM 626 C CA . ALA A 1 87 ? -0.979 -17.023 2.653 1.00 94.75 87 ALA A CA 1
ATOM 627 C C . ALA A 1 87 ? 0.168 -16.895 3.671 1.00 94.75 87 ALA A C 1
ATOM 629 O O . ALA A 1 87 ? -0.092 -16.462 4.797 1.00 94.75 87 ALA A O 1
ATOM 630 N N . ASP A 1 88 ? 1.386 -17.289 3.297 1.00 92.56 88 ASP A N 1
ATOM 631 C CA . ASP A 1 88 ? 2.583 -17.193 4.134 1.00 92.56 88 ASP A CA 1
ATOM 632 C C . ASP A 1 88 ? 3.293 -15.832 3.960 1.00 92.56 88 ASP A C 1
ATOM 634 O O . ASP A 1 88 ? 4.154 -15.473 4.769 1.00 92.56 88 ASP A O 1
ATOM 638 N N . ASP A 1 89 ? 2.861 -15.033 2.978 1.00 95.56 89 ASP A N 1
ATOM 639 C CA . ASP A 1 89 ? 3.348 -13.679 2.737 1.00 95.56 89 ASP A CA 1
ATOM 640 C C . ASP A 1 89 ? 3.029 -12.673 3.846 1.00 95.56 89 ASP A C 1
ATOM 642 O O . ASP A 1 89 ? 2.120 -12.799 4.675 1.00 95.56 89 ASP A O 1
ATOM 646 N N . ILE A 1 90 ? 3.798 -11.589 3.822 1.00 96.06 90 ILE A N 1
ATOM 647 C CA . ILE A 1 90 ? 3.774 -10.550 4.843 1.00 96.06 90 ILE A CA 1
ATOM 648 C C . ILE A 1 90 ? 2.609 -9.576 4.634 1.00 96.06 90 ILE A C 1
ATOM 650 O O . ILE A 1 90 ? 2.210 -9.293 3.500 1.00 96.06 90 ILE A O 1
ATOM 654 N N . PRO A 1 91 ? 2.091 -8.960 5.711 1.00 97.50 91 PRO A N 1
ATOM 655 C CA . PRO A 1 91 ? 1.065 -7.936 5.58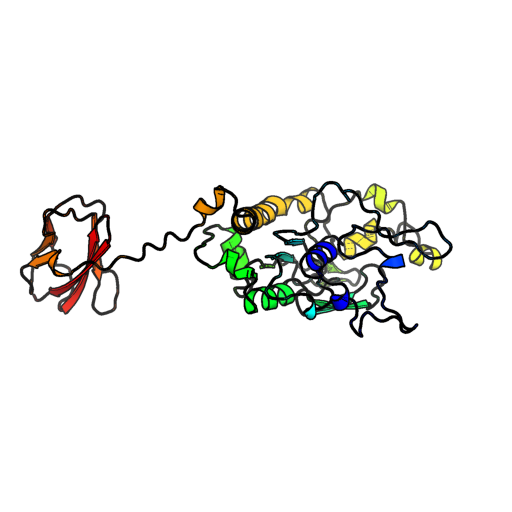5 1.00 97.50 91 PRO A CA 1
ATOM 656 C C . PRO A 1 91 ? 1.544 -6.741 4.757 1.00 97.50 91 PRO A C 1
ATOM 658 O O . PRO A 1 91 ? 2.716 -6.349 4.782 1.00 97.50 91 PRO A O 1
ATOM 661 N N . MET A 1 92 ? 0.603 -6.117 4.049 1.00 97.94 92 MET A N 1
ATOM 662 C CA . MET A 1 92 ? 0.886 -5.048 3.089 1.00 97.94 92 MET A CA 1
ATOM 663 C C . MET A 1 92 ? 0.067 -3.791 3.387 1.00 97.94 92 MET A C 1
ATOM 665 O O . MET A 1 92 ? -1.120 -3.869 3.682 1.00 97.94 92 MET A O 1
ATOM 669 N N . ILE A 1 93 ? 0.651 -2.606 3.240 1.00 98.44 93 ILE A N 1
ATOM 670 C CA . ILE A 1 93 ? -0.072 -1.330 3.310 1.00 98.44 93 ILE A CA 1
ATOM 671 C C . ILE A 1 93 ? 0.125 -0.600 1.987 1.00 98.44 93 ILE A C 1
ATOM 673 O O . ILE A 1 93 ? 1.249 -0.294 1.596 1.00 98.44 93 ILE A O 1
ATOM 677 N N . SER A 1 94 ? -0.968 -0.293 1.300 1.00 98.19 94 SER A N 1
ATOM 678 C CA . SER A 1 94 ? -0.923 0.251 -0.051 1.00 98.19 94 SER A CA 1
ATOM 679 C C . SER A 1 94 ? -1.652 1.582 -0.155 1.00 98.19 94 SER A C 1
ATOM 681 O O . SER A 1 94 ? -2.861 1.658 0.048 1.00 98.19 94 SER A O 1
ATOM 683 N N . PHE A 1 95 ? -0.936 2.619 -0.580 1.00 97.69 95 PHE A N 1
ATOM 684 C CA . PHE A 1 95 ? -1.506 3.892 -1.018 1.00 97.69 95 PHE A CA 1
ATOM 685 C C . PHE A 1 95 ? -1.506 3.917 -2.541 1.00 97.69 95 PHE A C 1
ATOM 687 O O . PHE A 1 95 ? -0.489 3.612 -3.157 1.00 97.69 95 PHE A O 1
ATOM 694 N N . HIS A 1 96 ? -2.621 4.256 -3.181 1.00 96.38 96 HIS A N 1
ATOM 695 C CA . HIS A 1 96 ? -2.676 4.255 -4.647 1.00 96.38 96 HIS A CA 1
ATOM 696 C C . HIS A 1 96 ? -3.701 5.264 -5.146 1.00 96.38 96 HIS A C 1
ATOM 698 O O . HIS A 1 96 ? -4.819 5.325 -4.630 1.00 96.38 96 HIS A O 1
ATOM 704 N N . VAL A 1 97 ? -3.328 6.050 -6.154 1.00 94.62 97 VAL A N 1
ATOM 705 C CA . VAL A 1 97 ? -4.277 6.866 -6.908 1.00 94.62 97 VAL A CA 1
ATOM 706 C C . VAL A 1 97 ? -5.099 5.961 -7.834 1.00 94.62 97 VAL A C 1
ATOM 708 O O . VAL A 1 97 ? -4.526 5.344 -8.724 1.00 94.62 97 VAL A O 1
ATOM 711 N N . PRO A 1 98 ? -6.435 5.874 -7.687 1.00 93.88 98 PRO A N 1
ATOM 712 C CA . PRO A 1 98 ? -7.237 4.968 -8.514 1.00 93.88 98 PRO A CA 1
ATOM 713 C C . PRO A 1 98 ? -7.202 5.262 -10.020 1.00 93.88 98 PRO A C 1
ATOM 715 O O . PRO A 1 98 ? -7.536 4.401 -10.825 1.00 93.88 98 PRO A O 1
ATOM 718 N N . SER A 1 99 ? -6.832 6.489 -10.381 1.00 90.19 99 SER A N 1
ATOM 719 C CA . SER A 1 99 ? -6.712 6.990 -11.748 1.00 90.19 99 SER A CA 1
ATOM 720 C C . SER A 1 99 ? -5.258 7.112 -12.216 1.00 90.19 99 SER A C 1
ATOM 722 O O . SER A 1 99 ? -4.983 7.927 -13.092 1.00 90.19 99 SER A O 1
ATOM 724 N N . ASP A 1 100 ? -4.312 6.403 -11.594 1.00 89.81 100 ASP A N 1
ATOM 725 C CA . ASP A 1 100 ? -2.922 6.396 -12.057 1.00 89.81 100 ASP A CA 1
ATOM 726 C C . ASP A 1 100 ? -2.882 5.949 -13.540 1.00 89.81 100 ASP A C 1
ATOM 728 O O . ASP A 1 100 ? -3.407 4.883 -13.877 1.00 89.81 100 ASP A O 1
ATOM 732 N N . PRO A 1 101 ? -2.320 6.764 -14.456 1.00 84.00 101 PRO A N 1
ATOM 733 C CA . PRO A 1 101 ? -2.305 6.450 -15.885 1.00 84.00 101 PRO A CA 1
ATOM 734 C C . PRO A 1 101 ? -1.234 5.421 -16.275 1.00 84.00 101 PRO A C 1
ATOM 736 O O . PRO A 1 101 ? -1.222 4.957 -17.413 1.00 84.00 101 PRO A O 1
ATOM 739 N N . SER A 1 102 ? -0.295 5.115 -15.378 1.00 84.44 102 SER A N 1
ATOM 740 C CA . SER A 1 102 ? 0.884 4.290 -15.660 1.00 84.44 102 SER A CA 1
ATOM 741 C C . SER A 1 102 ? 0.823 2.935 -14.964 1.00 84.44 102 SER A C 1
ATOM 743 O O . SER A 1 102 ? 1.148 1.922 -15.581 1.00 84.44 102 SER A O 1
ATOM 745 N N . ALA A 1 103 ? 0.400 2.908 -13.697 1.00 91.38 103 ALA A N 1
ATOM 746 C CA . ALA A 1 103 ? 0.147 1.682 -12.945 1.00 91.38 103 ALA A CA 1
ATOM 747 C C . ALA A 1 103 ? -1.368 1.466 -12.820 1.00 91.38 103 ALA A C 1
ATOM 749 O O . ALA A 1 103 ? -2.056 2.356 -12.325 1.00 91.38 103 ALA A O 1
ATOM 750 N N . PRO A 1 104 ? -1.925 0.311 -13.223 1.00 93.94 104 PRO A N 1
ATOM 751 C CA . PRO A 1 104 ? -3.342 0.063 -13.001 1.00 93.94 104 PRO A CA 1
ATOM 752 C C . PRO A 1 104 ? -3.630 0.017 -11.496 1.00 93.94 104 PRO A C 1
ATOM 754 O O . PRO A 1 104 ? -2.828 -0.501 -10.725 1.00 93.94 104 PRO A O 1
ATOM 757 N N . TYR A 1 105 ? -4.790 0.527 -11.077 1.00 95.50 105 TYR A N 1
ATOM 758 C CA . TYR A 1 105 ? -5.234 0.442 -9.682 1.00 95.50 105 TYR A CA 1
ATOM 759 C C . TYR A 1 105 ? -5.726 -0.963 -9.309 1.00 95.50 105 TYR A C 1
ATOM 761 O O . TYR A 1 105 ? -5.418 -1.457 -8.226 1.00 95.50 105 TYR A O 1
ATOM 769 N N . ALA A 1 106 ? -6.471 -1.599 -10.215 1.00 96.56 106 ALA A N 1
ATOM 770 C CA . ALA A 1 106 ? -6.879 -3.000 -10.150 1.00 96.56 106 ALA A CA 1
ATOM 771 C C . ALA A 1 106 ? -5.979 -3.829 -11.084 1.00 96.56 106 ALA A C 1
ATOM 773 O O . ALA A 1 106 ? -4.769 -3.641 -11.083 1.00 96.56 106 ALA A O 1
ATOM 774 N N . GLU A 1 107 ? -6.532 -4.728 -11.889 1.00 96.56 107 GLU A N 1
ATOM 775 C CA . GLU A 1 107 ? -5.776 -5.432 -12.927 1.00 96.56 107 GLU A CA 1
ATOM 776 C C . GLU A 1 107 ? -5.727 -4.621 -14.228 1.00 96.56 107 GLU A C 1
ATOM 778 O O . GLU A 1 107 ? -6.715 -3.991 -14.620 1.00 96.56 107 GLU A O 1
ATOM 783 N N . GLY A 1 108 ? -4.578 -4.626 -14.903 1.00 94.19 108 GLY A N 1
ATOM 784 C CA . GLY A 1 108 ? -4.441 -3.978 -16.201 1.00 94.19 108 GLY A CA 1
ATOM 785 C C . GLY A 1 108 ? -3.037 -4.062 -16.781 1.00 94.19 108 GLY A C 1
ATOM 786 O O . GLY A 1 108 ? -2.138 -4.677 -16.214 1.00 94.19 108 GLY A O 1
ATOM 787 N N . ILE A 1 109 ? -2.845 -3.422 -17.932 1.00 90.81 109 ILE A N 1
ATOM 788 C CA . ILE A 1 109 ? -1.548 -3.375 -18.606 1.00 90.81 109 ILE A CA 1
ATOM 789 C C . ILE A 1 109 ? -0.711 -2.229 -18.041 1.00 90.81 109 ILE A C 1
ATOM 791 O O . ILE A 1 109 ? -1.170 -1.091 -17.988 1.00 90.81 109 ILE A O 1
ATOM 795 N N . LEU A 1 110 ? 0.529 -2.533 -17.665 1.00 87.56 110 LEU A N 1
ATOM 796 C CA . LEU A 1 110 ? 1.539 -1.550 -17.299 1.00 87.56 110 LEU A CA 1
ATOM 797 C C . LEU A 1 110 ? 1.927 -0.713 -18.523 1.00 87.56 110 LEU A C 1
ATOM 799 O O . LEU A 1 110 ? 2.312 -1.268 -19.557 1.00 87.56 110 LEU A O 1
ATOM 803 N N . ILE A 1 111 ? 1.871 0.610 -18.382 1.00 83.31 111 ILE A N 1
ATOM 804 C CA . ILE A 1 111 ? 2.182 1.564 -19.450 1.00 83.31 111 ILE A CA 1
ATOM 805 C C . ILE A 1 111 ? 3.453 2.325 -19.077 1.00 83.31 111 ILE A C 1
ATOM 807 O O . ILE A 1 111 ? 3.574 2.852 -17.970 1.00 83.31 111 ILE A O 1
ATOM 811 N N . VAL A 1 112 ? 4.414 2.407 -20.000 1.00 77.94 112 VAL A N 1
ATOM 812 C CA . VAL A 1 112 ? 5.622 3.217 -19.797 1.00 77.94 112 VAL A CA 1
ATOM 813 C C . VAL A 1 112 ? 5.237 4.702 -19.823 1.00 77.94 112 VAL A C 1
ATOM 815 O O . VAL A 1 112 ? 4.790 5.177 -20.869 1.00 77.94 112 VAL A O 1
ATOM 818 N N . PRO A 1 113 ? 5.465 5.478 -18.744 1.00 71.06 113 PRO A N 1
ATOM 819 C CA . PRO A 1 113 ? 4.976 6.859 -18.659 1.00 71.06 113 PRO A CA 1
ATOM 820 C C . PRO A 1 113 ? 5.527 7.788 -19.750 1.00 71.06 113 PRO A C 1
ATOM 822 O O . PRO A 1 113 ? 4.883 8.752 -20.147 1.00 71.06 113 PRO A O 1
ATOM 825 N N . THR A 1 114 ? 6.747 7.521 -20.223 1.00 68.12 114 THR A N 1
ATOM 826 C CA . THR A 1 114 ? 7.462 8.387 -21.170 1.00 68.12 114 THR A CA 1
ATOM 827 C C . THR A 1 114 ? 7.183 8.054 -22.629 1.00 68.12 114 THR A C 1
ATOM 829 O O . THR A 1 114 ? 7.211 8.958 -23.461 1.00 68.12 114 THR A O 1
ATOM 832 N N . THR A 1 115 ? 6.948 6.780 -22.953 1.00 69.44 115 THR A N 1
ATOM 833 C CA . THR A 1 115 ? 6.795 6.310 -24.339 1.00 69.44 115 THR A CA 1
ATOM 834 C C . THR A 1 115 ? 5.367 5.888 -24.677 1.00 69.44 115 THR A C 1
ATOM 836 O O . THR A 1 115 ? 5.006 5.880 -25.851 1.00 69.44 115 THR A O 1
ATOM 839 N N . GLY A 1 116 ? 4.547 5.564 -23.671 1.00 70.75 116 GLY A N 1
ATOM 840 C CA . GLY A 1 116 ? 3.218 4.981 -23.851 1.00 70.75 116 GLY A CA 1
ATOM 841 C C . GLY A 1 116 ? 3.241 3.498 -24.235 1.00 70.75 116 GLY A C 1
ATOM 842 O O . GLY A 1 116 ? 2.199 2.948 -24.588 1.00 70.75 116 GLY A O 1
ATOM 843 N N . ASP A 1 117 ? 4.408 2.849 -24.190 1.00 78.69 117 ASP A N 1
ATOM 844 C CA . ASP A 1 117 ? 4.532 1.438 -24.550 1.00 78.69 117 ASP A CA 1
ATOM 845 C C . ASP A 1 117 ? 3.800 0.543 -23.543 1.00 78.69 117 ASP A C 1
ATOM 847 O O . ASP A 1 117 ? 3.889 0.736 -22.328 1.00 78.69 117 ASP A O 1
ATOM 851 N N . LEU A 1 118 ? 3.105 -0.468 -24.064 1.00 83.62 118 LEU A N 1
ATOM 852 C CA . LEU A 1 118 ? 2.457 -1.514 -23.276 1.00 83.62 118 LEU A CA 1
ATOM 853 C C . LEU A 1 118 ? 3.495 -2.570 -22.885 1.00 83.62 118 LEU A C 1
ATOM 855 O O . LEU A 1 118 ? 4.121 -3.166 -23.762 1.00 83.62 118 LEU A O 1
ATOM 859 N N . VAL A 1 119 ? 3.668 -2.809 -21.584 1.00 82.25 119 VAL A N 1
ATOM 860 C CA . VAL A 1 119 ? 4.717 -3.704 -21.072 1.00 82.25 119 VAL A CA 1
ATOM 861 C C . VAL A 1 119 ? 4.171 -5.105 -20.809 1.00 82.25 119 VAL A C 1
ATOM 863 O O . VAL A 1 119 ? 4.514 -6.050 -21.515 1.00 82.25 119 VAL A O 1
ATOM 866 N N . VAL A 1 120 ? 3.335 -5.252 -19.780 1.00 88.25 120 VAL A N 1
ATOM 867 C CA . VAL A 1 120 ? 2.812 -6.540 -19.301 1.00 88.25 120 VAL A CA 1
ATOM 868 C C . VAL A 1 120 ? 1.576 -6.307 -18.430 1.00 88.25 120 VAL A C 1
ATOM 870 O O . VAL A 1 120 ? 1.406 -5.218 -17.886 1.00 88.25 120 VAL A O 1
ATOM 873 N N . GLU A 1 121 ? 0.705 -7.307 -18.311 1.00 93.75 121 GLU A N 1
ATOM 874 C CA . GLU A 1 121 ? -0.406 -7.289 -17.354 1.00 93.75 121 GLU A CA 1
ATOM 875 C C . GLU A 1 121 ? 0.102 -7.460 -15.918 1.00 93.75 121 GLU A C 1
ATOM 877 O O . GLU A 1 121 ? 0.889 -8.373 -15.640 1.00 93.75 121 GLU A O 1
ATOM 882 N N . VAL A 1 122 ? -0.357 -6.577 -15.033 1.00 95.69 122 VAL A N 1
ATOM 883 C CA . VAL A 1 122 ? 0.067 -6.445 -13.635 1.00 95.69 122 VAL A CA 1
ATOM 884 C C . VAL A 1 122 ? -1.131 -6.163 -12.725 1.00 95.69 122 VAL A C 1
ATOM 886 O O . VAL A 1 122 ? -2.201 -5.744 -13.179 1.00 95.69 122 VAL A O 1
ATOM 889 N N . GLN A 1 123 ? -0.933 -6.348 -11.421 1.00 97.38 123 GLN A N 1
ATOM 890 C CA . GLN A 1 123 ? -1.953 -6.153 -10.395 1.00 97.38 123 GLN A CA 1
ATOM 891 C C . GLN A 1 123 ? -1.625 -4.945 -9.523 1.00 97.38 123 GLN A C 1
ATOM 893 O O . GLN A 1 123 ? -0.675 -4.939 -8.744 1.00 97.38 123 GLN A O 1
ATOM 898 N N . GLY A 1 124 ? -2.439 -3.908 -9.639 1.00 97.19 124 GLY A N 1
ATOM 899 C CA . GLY A 1 124 ? -2.410 -2.752 -8.765 1.00 97.19 124 GLY A CA 1
ATOM 900 C C . GLY A 1 124 ? -2.829 -3.050 -7.337 1.00 97.19 124 GLY A C 1
ATOM 901 O O . GLY A 1 124 ? -3.360 -4.113 -7.011 1.00 97.19 124 GLY A O 1
ATOM 902 N N . SER A 1 125 ? -2.649 -2.045 -6.483 1.00 97.81 125 SER A N 1
ATOM 903 C CA . SER A 1 125 ? -2.942 -2.134 -5.051 1.00 97.81 125 SER A CA 1
ATOM 904 C C . SER A 1 125 ? -4.356 -2.623 -4.729 1.00 97.81 125 SER A C 1
ATOM 906 O O . SER A 1 125 ? -4.516 -3.305 -3.730 1.00 97.81 125 SER A O 1
ATOM 908 N N . TYR A 1 126 ? -5.382 -2.316 -5.531 1.00 98.12 126 TYR A N 1
ATOM 909 C CA . TYR A 1 126 ? -6.725 -2.854 -5.292 1.00 98.12 126 TYR A CA 1
ATOM 910 C C . TYR A 1 126 ? -6.749 -4.376 -5.435 1.00 98.12 126 TYR A C 1
ATOM 912 O O . TYR A 1 126 ? -7.195 -5.065 -4.524 1.00 98.12 126 TYR A O 1
ATOM 920 N N . ALA A 1 127 ? -6.242 -4.898 -6.555 1.00 98.25 127 ALA A N 1
ATOM 921 C CA . ALA A 1 127 ? -6.246 -6.333 -6.840 1.00 98.25 127 ALA A CA 1
ATOM 922 C C . ALA A 1 127 ? -5.341 -7.105 -5.866 1.00 98.25 127 ALA A C 1
ATOM 924 O O . ALA A 1 127 ? -5.721 -8.163 -5.365 1.00 98.25 127 ALA A O 1
ATOM 925 N N . VAL A 1 128 ? -4.178 -6.535 -5.532 1.00 98.31 128 VAL A N 1
ATOM 926 C CA . VAL A 1 128 ? -3.278 -7.078 -4.505 1.00 98.31 128 VAL A CA 1
ATOM 927 C C . VAL A 1 128 ? -3.992 -7.175 -3.160 1.00 98.31 128 VAL A C 1
ATOM 929 O O . VAL A 1 128 ? -3.998 -8.232 -2.538 1.00 98.31 128 VAL A O 1
ATOM 932 N N . GLN A 1 129 ? -4.636 -6.092 -2.723 1.00 98.38 129 GLN A N 1
ATOM 933 C CA . GLN A 1 129 ? -5.293 -6.043 -1.421 1.00 98.38 129 GLN A CA 1
ATOM 934 C C . GLN A 1 129 ? -6.549 -6.915 -1.374 1.00 98.38 129 GLN A C 1
ATOM 936 O O . GLN A 1 129 ? -6.823 -7.522 -0.343 1.00 98.38 129 GLN A O 1
ATOM 941 N N . GLU A 1 130 ? -7.278 -7.049 -2.482 1.00 98.31 130 GLU A N 1
ATOM 942 C CA . GLU A 1 130 ? -8.384 -7.999 -2.612 1.00 98.31 130 GLU A CA 1
ATOM 943 C C . GLU A 1 130 ? -7.910 -9.435 -2.373 1.00 98.31 130 GLU A C 1
ATOM 945 O O . GLU A 1 130 ? -8.464 -10.130 -1.516 1.00 98.31 130 GLU A O 1
ATOM 950 N N . LYS A 1 131 ? -6.831 -9.853 -3.047 1.00 98.19 131 LYS A N 1
ATOM 951 C CA . LYS A 1 131 ? -6.253 -11.185 -2.855 1.00 98.19 131 LYS A CA 1
ATOM 952 C C . LYS A 1 131 ? -5.697 -11.367 -1.438 1.00 98.19 131 LYS A C 1
ATOM 954 O O . LYS A 1 131 ? -6.066 -12.340 -0.784 1.00 98.19 131 LYS A O 1
ATOM 959 N N . ALA A 1 132 ? -4.898 -10.422 -0.936 1.00 98.06 132 ALA A N 1
ATOM 960 C CA . ALA A 1 132 ? -4.295 -10.470 0.403 1.00 98.06 132 ALA A CA 1
ATOM 961 C C . ALA A 1 132 ? -5.351 -10.598 1.515 1.00 98.06 132 ALA A C 1
ATOM 963 O O . ALA A 1 132 ? -5.195 -11.358 2.470 1.00 98.06 132 ALA A O 1
ATOM 964 N N . ASN A 1 133 ? -6.470 -9.880 1.380 1.00 98.06 133 ASN A N 1
ATOM 965 C CA . ASN A 1 133 ? -7.591 -9.991 2.308 1.00 98.06 133 ASN A CA 1
ATOM 966 C C . ASN A 1 133 ? -8.321 -11.336 2.186 1.00 98.06 133 ASN A C 1
ATOM 968 O O . ASN A 1 133 ? -8.781 -11.851 3.203 1.00 98.06 133 ASN A O 1
ATOM 972 N N . ALA A 1 134 ? -8.451 -11.889 0.977 1.00 97.69 134 ALA A N 1
ATOM 973 C CA . ALA A 1 134 ? -9.157 -13.148 0.737 1.00 97.69 134 ALA A CA 1
ATOM 974 C C . ALA A 1 134 ? -8.400 -14.378 1.262 1.00 97.69 134 ALA A C 1
ATOM 976 O O . ALA A 1 134 ? -9.034 -15.342 1.690 1.00 97.69 134 ALA A O 1
ATOM 977 N N . ILE A 1 135 ? -7.067 -14.347 1.228 1.00 97.25 135 ILE A N 1
ATOM 978 C CA . ILE A 1 135 ? -6.206 -15.456 1.671 1.00 97.25 135 ILE A CA 1
ATOM 979 C C . ILE A 1 135 ? -5.734 -15.326 3.128 1.00 97.25 135 ILE A C 1
ATOM 981 O O . ILE A 1 135 ? -5.095 -16.239 3.636 1.00 97.25 135 ILE A O 1
ATOM 985 N N . GLY A 1 136 ? -6.079 -14.228 3.812 1.00 97.19 136 GLY A N 1
ATOM 986 C CA . GLY A 1 136 ? -5.841 -14.046 5.249 1.00 97.19 136 GLY A CA 1
ATOM 987 C C . GLY A 1 136 ? -4.564 -13.289 5.629 1.00 97.19 136 GLY A C 1
ATOM 988 O O . GLY A 1 136 ? -4.378 -13.006 6.808 1.00 97.19 136 GLY A O 1
ATOM 989 N N . VAL A 1 137 ? -3.732 -12.865 4.670 1.00 97.12 137 VAL A N 1
ATOM 990 C CA . VAL A 1 137 ? -2.506 -12.068 4.926 1.00 97.12 137 VAL A CA 1
ATOM 991 C C . VAL A 1 137 ? -2.808 -10.804 5.744 1.00 97.12 137 VAL A C 1
ATOM 993 O O . VAL A 1 137 ? -2.071 -10.427 6.653 1.00 97.12 137 VAL A O 1
ATOM 996 N N . GLN A 1 138 ? -3.954 -10.170 5.485 1.00 97.44 138 GLN A N 1
ATOM 997 C CA . GLN A 1 138 ? -4.361 -8.927 6.155 1.00 97.44 138 GLN A CA 1
ATOM 998 C C . GLN A 1 138 ? -5.113 -9.136 7.474 1.00 97.44 138 GLN A C 1
ATOM 1000 O O . GLN A 1 138 ? -5.544 -8.166 8.103 1.00 97.44 138 GLN A O 1
ATOM 1005 N N . ASP A 1 139 ? -5.280 -10.378 7.932 1.00 95.56 139 ASP A N 1
ATOM 1006 C CA . ASP A 1 139 ? -6.015 -10.672 9.165 1.00 95.56 139 ASP A CA 1
ATOM 1007 C C . ASP A 1 139 ? -5.313 -10.137 10.417 1.00 95.56 139 ASP A C 1
ATOM 1009 O O . ASP A 1 139 ? -5.976 -9.862 11.422 1.00 95.56 139 ASP A O 1
ATOM 1013 N N . VAL A 1 140 ? -4.002 -9.885 10.340 1.00 95.06 140 VAL A N 1
ATOM 1014 C CA . VAL A 1 140 ? -3.229 -9.193 11.385 1.00 95.06 140 VAL A CA 1
ATOM 1015 C C . VAL A 1 140 ? -3.812 -7.818 11.743 1.00 95.06 140 VAL A C 1
ATOM 1017 O O . VAL A 1 140 ? -3.678 -7.365 12.877 1.00 95.06 140 VAL A O 1
ATOM 1020 N N . PHE A 1 141 ? -4.510 -7.171 10.806 1.00 95.44 141 PHE A N 1
ATOM 1021 C CA . PHE A 1 141 ? -5.148 -5.868 10.996 1.00 95.44 141 PHE A CA 1
ATOM 1022 C C . PHE A 1 141 ? -6.616 -5.954 11.437 1.00 95.44 141 PHE A C 1
ATOM 1024 O O . PHE A 1 141 ? -7.209 -4.931 11.768 1.00 95.44 141 PHE A O 1
ATOM 1031 N N . LYS A 1 142 ? -7.206 -7.156 11.467 1.00 89.62 142 LYS A N 1
ATOM 1032 C CA . LYS A 1 142 ? -8.631 -7.378 11.776 1.00 89.62 142 LYS A CA 1
ATOM 1033 C C . LYS A 1 142 ? -8.833 -8.116 13.097 1.00 89.62 142 LYS A C 1
ATOM 1035 O O . LYS A 1 142 ? -9.717 -7.788 13.891 1.00 89.62 142 LYS A O 1
ATOM 1040 N N . ASN A 1 143 ? -8.027 -9.147 13.337 1.00 87.00 143 ASN A N 1
ATOM 1041 C CA . ASN A 1 143 ? -8.262 -10.106 14.407 1.00 87.00 143 ASN A CA 1
ATOM 1042 C C . ASN A 1 143 ? -7.822 -9.545 15.757 1.00 87.00 143 ASN A C 1
ATOM 1044 O O . ASN A 1 143 ? -6.636 -9.459 16.062 1.00 87.00 143 ASN A O 1
ATOM 1048 N N . GLY A 1 144 ? -8.798 -9.181 16.591 1.00 76.12 144 GLY A N 1
ATOM 1049 C CA . GLY A 1 144 ? -8.516 -8.628 17.916 1.00 76.12 144 GLY A CA 1
ATOM 1050 C C . GLY A 1 144 ? -7.902 -7.227 17.870 1.00 76.12 144 GLY A C 1
ATOM 1051 O O . GLY A 1 144 ? -7.318 -6.799 18.862 1.00 76.12 144 GLY A O 1
ATOM 1052 N N . VAL A 1 145 ? -8.047 -6.514 16.748 1.00 87.25 145 VAL A N 1
ATOM 1053 C CA . VAL A 1 145 ? -7.515 -5.166 16.523 1.00 87.25 145 VAL A CA 1
ATOM 1054 C C . VAL A 1 145 ? -8.622 -4.237 16.017 1.00 87.25 145 VAL A C 1
ATOM 1056 O O . VAL A 1 145 ? -9.474 -4.653 15.232 1.00 87.25 145 VAL A O 1
ATOM 1059 N N . SER A 1 146 ? -8.631 -2.986 16.474 1.00 86.75 146 SER A N 1
ATOM 1060 C CA . SER A 1 146 ? -9.443 -1.914 15.897 1.00 86.75 146 SER A CA 1
ATOM 1061 C C . SER A 1 146 ? -8.661 -0.610 15.834 1.00 86.75 146 SER A C 1
ATOM 1063 O O . SER A 1 146 ? -8.000 -0.197 16.791 1.00 86.75 146 SER A O 1
ATOM 1065 N N . PHE A 1 147 ? -8.774 0.048 14.684 1.00 89.81 147 PHE A N 1
ATOM 1066 C CA . PHE A 1 147 ? -8.207 1.358 14.416 1.00 89.81 147 PHE A CA 1
ATOM 1067 C C . PHE A 1 147 ? -9.339 2.390 14.427 1.00 89.81 147 PHE A C 1
ATOM 1069 O O . PHE A 1 147 ? -10.149 2.448 13.505 1.00 89.81 147 PHE A O 1
ATOM 1076 N N . ASN A 1 148 ? -9.410 3.179 15.501 1.00 85.31 148 ASN A N 1
ATOM 1077 C CA . ASN A 1 148 ? -10.431 4.213 15.701 1.00 85.31 148 ASN A CA 1
ATOM 1078 C C . ASN A 1 148 ? -9.838 5.602 15.420 1.00 85.31 148 ASN A C 1
ATOM 1080 O O . ASN A 1 148 ? -9.664 6.409 16.336 1.00 85.31 148 ASN A O 1
ATOM 1084 N N . ASP A 1 149 ? -9.466 5.851 14.168 1.00 87.44 149 ASP A N 1
ATOM 1085 C CA . ASP A 1 149 ? -8.848 7.099 13.723 1.00 87.44 149 ASP A CA 1
ATOM 1086 C C . ASP A 1 149 ? -9.459 7.597 12.403 1.00 87.44 149 ASP A C 1
ATOM 1088 O O . ASP A 1 149 ? -9.987 6.821 11.604 1.00 87.44 149 ASP A O 1
ATOM 1092 N N . GLU A 1 150 ? -9.360 8.906 12.164 1.00 92.44 150 GLU A N 1
ATOM 1093 C CA . GLU A 1 150 ? -9.968 9.551 10.995 1.00 92.44 150 GLU A CA 1
ATOM 1094 C C . GLU A 1 150 ? -9.374 9.080 9.657 1.00 92.44 150 GLU A C 1
ATOM 1096 O O . GLU A 1 150 ? -10.057 9.113 8.632 1.00 92.44 150 GLU A O 1
ATOM 1101 N N . TYR A 1 151 ? -8.121 8.613 9.641 1.00 95.38 151 TYR A N 1
ATOM 1102 C CA . TYR A 1 151 ? -7.481 8.121 8.423 1.00 95.38 151 TYR A CA 1
ATOM 1103 C C . TYR A 1 151 ? -8.042 6.754 8.040 1.00 95.38 151 TYR A C 1
ATOM 1105 O O . TYR A 1 151 ? -8.343 6.519 6.867 1.00 95.38 151 TYR A O 1
ATOM 1113 N N . THR A 1 152 ? -8.240 5.875 9.024 1.00 93.88 152 THR A N 1
ATOM 1114 C CA . THR A 1 152 ? -8.924 4.595 8.830 1.00 93.88 152 THR A CA 1
ATOM 1115 C C . THR A 1 152 ? -10.366 4.803 8.364 1.00 93.88 152 THR A C 1
ATOM 1117 O O . THR A 1 152 ? -10.787 4.148 7.410 1.00 93.88 152 THR A O 1
ATOM 1120 N N . ASP A 1 153 ? -11.097 5.761 8.940 1.00 92.50 153 ASP A N 1
ATOM 1121 C CA . ASP A 1 153 ? -12.458 6.098 8.494 1.00 92.50 153 ASP A CA 1
ATOM 1122 C C . ASP A 1 153 ? -12.489 6.549 7.023 1.00 92.50 153 ASP A C 1
ATOM 1124 O O . ASP A 1 153 ? -13.330 6.103 6.232 1.00 92.50 153 ASP A O 1
ATOM 1128 N N . VAL A 1 154 ? -11.541 7.403 6.621 1.00 95.19 154 VAL A N 1
ATOM 1129 C CA . VAL A 1 154 ? -11.412 7.851 5.227 1.00 95.19 154 VAL A CA 1
ATOM 1130 C C . VAL A 1 154 ? -11.097 6.680 4.298 1.00 95.19 154 VAL A C 1
ATOM 1132 O O . VAL A 1 154 ? -11.749 6.563 3.256 1.00 95.19 154 VAL A O 1
ATOM 1135 N N . ALA A 1 155 ? -10.148 5.813 4.658 1.00 96.50 155 ALA A N 1
ATOM 1136 C CA . ALA A 1 155 ? -9.802 4.637 3.863 1.00 96.50 155 ALA A CA 1
ATOM 1137 C C . ALA A 1 155 ? -11.016 3.715 3.677 1.00 96.50 155 ALA A C 1
ATOM 1139 O O . ALA A 1 155 ? -11.390 3.409 2.542 1.00 96.50 155 ALA A O 1
ATOM 1140 N N . ASN A 1 156 ? -11.701 3.377 4.773 1.00 93.75 156 ASN A N 1
ATOM 1141 C CA . ASN A 1 156 ? -12.870 2.493 4.789 1.00 93.75 156 ASN A CA 1
ATOM 1142 C C . ASN A 1 156 ? -14.040 3.025 3.958 1.00 93.75 156 ASN A C 1
ATOM 1144 O O . ASN A 1 156 ? -14.802 2.251 3.381 1.00 93.75 156 ASN A O 1
ATOM 1148 N N . SER A 1 157 ? -14.166 4.348 3.830 1.00 95.62 157 SER A N 1
ATOM 1149 C CA . SER A 1 157 ? -15.184 4.954 2.965 1.00 95.62 157 SER A CA 1
ATOM 1150 C C . SER A 1 157 ? -14.935 4.752 1.461 1.00 95.62 157 SER A C 1
ATOM 1152 O O . SER A 1 157 ? -15.811 5.071 0.656 1.00 95.62 157 SER A O 1
ATOM 1154 N N . ARG A 1 158 ? -13.748 4.264 1.058 1.00 95.38 158 ARG A N 1
ATOM 1155 C CA . ARG A 1 158 ? -13.302 4.220 -0.350 1.00 95.38 158 ARG A CA 1
ATOM 1156 C C . ARG A 1 158 ? -12.647 2.904 -0.775 1.00 95.38 158 ARG A C 1
ATOM 1158 O O . ARG A 1 158 ? -12.475 2.702 -1.971 1.00 95.38 158 ARG A O 1
ATOM 1165 N N . ASN A 1 159 ? -12.250 2.039 0.157 1.00 95.50 159 ASN A N 1
ATOM 1166 C CA . ASN A 1 159 ? -11.438 0.845 -0.114 1.00 95.50 159 ASN A CA 1
ATOM 1167 C C . ASN A 1 159 ? -12.247 -0.455 -0.265 1.00 95.50 159 ASN A C 1
ATOM 1169 O O . ASN A 1 159 ? -11.654 -1.527 -0.299 1.00 95.50 159 ASN A O 1
ATOM 1173 N N . ASN A 1 160 ? -13.582 -0.388 -0.317 1.00 94.56 160 ASN A N 1
ATOM 1174 C CA . ASN A 1 160 ? -14.473 -1.557 -0.366 1.00 94.56 160 ASN A CA 1
ATOM 1175 C C . ASN A 1 160 ? -14.282 -2.557 0.796 1.00 94.56 160 ASN A C 1
ATOM 1177 O O . ASN A 1 160 ? -14.571 -3.742 0.649 1.00 94.56 160 ASN A O 1
ATOM 1181 N N . GLY A 1 161 ? -13.813 -2.091 1.958 1.00 91.12 161 GLY A N 1
ATOM 1182 C CA . GLY A 1 161 ? -13.531 -2.942 3.118 1.00 91.12 161 GLY A CA 1
ATOM 1183 C C . GLY A 1 161 ? -12.232 -3.746 3.005 1.00 91.12 161 GLY A C 1
ATOM 1184 O O . GLY A 1 161 ? -12.005 -4.637 3.822 1.00 91.12 161 GLY A O 1
ATOM 1185 N N . LEU A 1 162 ? -11.388 -3.454 2.010 1.00 97.06 162 LEU A N 1
ATOM 1186 C CA . LEU A 1 162 ? -10.068 -4.059 1.862 1.00 97.06 162 LEU A CA 1
ATOM 1187 C C . LEU A 1 162 ? -9.097 -3.426 2.862 1.00 97.06 162 LEU A C 1
ATOM 1189 O O . LEU A 1 162 ? -8.624 -2.303 2.676 1.00 97.06 162 LEU A O 1
ATOM 1193 N N . GLU A 1 163 ? -8.813 -4.150 3.940 1.00 96.00 163 GLU A N 1
ATOM 1194 C CA . GLU A 1 163 ? -7.895 -3.692 4.980 1.00 96.00 163 GLU A CA 1
ATOM 1195 C C . GLU A 1 163 ? -6.470 -3.571 4.425 1.00 96.00 163 GLU A C 1
ATOM 1197 O O . GLU A 1 163 ? -6.056 -4.380 3.595 1.00 96.00 163 GLU A O 1
ATOM 1202 N N . GLY A 1 164 ? -5.740 -2.538 4.859 1.00 97.12 164 GLY A N 1
ATOM 1203 C CA . GLY A 1 164 ? -4.420 -2.185 4.327 1.00 97.12 164 GLY A CA 1
ATOM 1204 C C . GLY A 1 164 ? -4.435 -1.354 3.035 1.00 97.12 164 GLY A C 1
ATOM 1205 O O . GLY A 1 164 ? -3.378 -0.885 2.619 1.00 97.12 164 GLY A O 1
ATOM 1206 N N . LEU A 1 165 ? -5.596 -1.104 2.415 1.00 98.50 165 LEU A N 1
ATOM 1207 C CA . LEU A 1 165 ? -5.715 -0.272 1.212 1.00 98.50 165 LEU A CA 1
ATOM 1208 C C . LEU A 1 165 ? -6.187 1.154 1.533 1.00 98.50 165 LEU A C 1
ATOM 1210 O O . LEU A 1 165 ? -7.281 1.353 2.066 1.00 98.50 165 LEU A O 1
ATOM 1214 N N . PHE A 1 166 ? -5.417 2.150 1.088 1.00 98.12 166 PHE A N 1
ATOM 1215 C CA . PHE A 1 166 ? -5.775 3.568 1.121 1.00 98.12 166 PHE A CA 1
ATOM 1216 C C . PHE A 1 166 ? -5.865 4.158 -0.304 1.00 98.12 166 PHE A C 1
ATOM 1218 O O . PHE A 1 166 ? -4.854 4.546 -0.903 1.00 98.12 166 PHE A O 1
ATOM 1225 N N . PRO A 1 167 ? -7.076 4.280 -0.874 1.00 96.81 167 PRO A N 1
ATOM 1226 C CA . PRO A 1 167 ? -7.284 4.916 -2.172 1.00 96.81 167 PRO A CA 1
ATOM 1227 C C . PRO A 1 167 ? -7.163 6.444 -2.075 1.00 96.81 167 PRO A C 1
ATOM 1229 O O . PRO A 1 167 ? -7.819 7.085 -1.248 1.00 96.81 167 PRO A O 1
ATOM 1232 N N . MET A 1 168 ? -6.373 7.049 -2.963 1.00 94.12 168 MET A N 1
ATOM 1233 C CA . MET A 1 168 ? -6.110 8.494 -2.997 1.00 94.12 168 MET A CA 1
ATOM 1234 C C . MET A 1 168 ? -6.675 9.136 -4.274 1.00 94.12 168 MET A C 1
ATOM 1236 O O . MET A 1 168 ? -5.921 9.401 -5.207 1.00 94.12 168 MET A O 1
ATOM 1240 N N . PRO A 1 169 ? -7.996 9.386 -4.360 1.00 91.94 169 PRO A N 1
ATOM 1241 C CA . PRO A 1 169 ? -8.588 10.025 -5.532 1.00 91.94 169 PRO A CA 1
ATOM 1242 C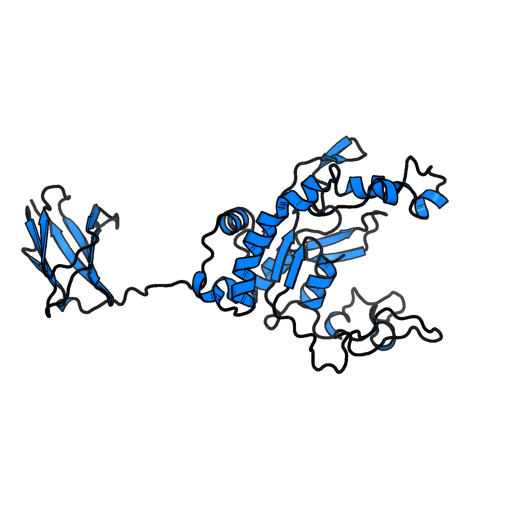 C . PRO A 1 169 ? -7.994 11.419 -5.763 1.00 91.94 169 PRO A C 1
ATOM 1244 O O . PRO A 1 169 ? -7.776 12.183 -4.815 1.00 91.94 169 PRO A O 1
ATOM 1247 N N . ARG A 1 170 ? -7.753 11.753 -7.033 1.00 88.69 170 ARG A N 1
ATOM 1248 C CA . ARG A 1 170 ? -7.149 13.018 -7.460 1.00 88.69 170 ARG A CA 1
ATOM 1249 C C . ARG A 1 170 ? -8.118 13.836 -8.313 1.00 88.69 170 ARG A C 1
ATOM 1251 O O . ARG A 1 170 ? -8.995 13.255 -8.952 1.00 88.69 170 ARG A O 1
ATOM 1258 N N . PRO A 1 171 ? -8.012 15.178 -8.297 1.00 82.88 171 PR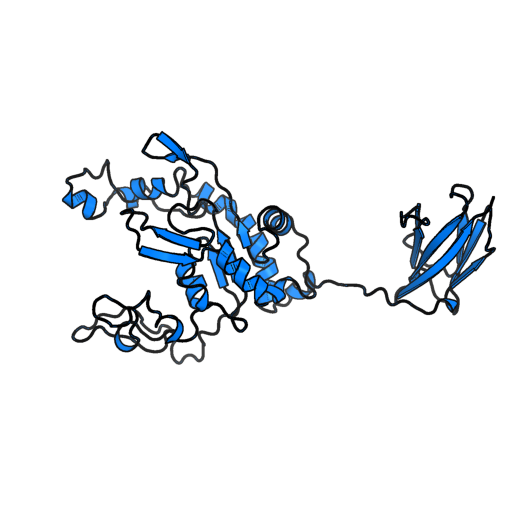O A N 1
ATOM 1259 C CA . PRO A 1 171 ? -8.756 16.021 -9.223 1.00 82.88 171 PRO A CA 1
ATOM 1260 C C . PRO A 1 171 ? -8.449 15.657 -10.679 1.00 82.88 171 PRO A C 1
ATOM 1262 O O . PRO A 1 171 ? -7.346 15.217 -10.998 1.00 82.88 171 PRO A O 1
ATOM 1265 N N . ASN A 1 172 ? -9.411 15.900 -11.567 1.00 76.06 172 ASN A N 1
ATOM 1266 C CA . ASN A 1 172 ? -9.151 15.841 -13.001 1.00 76.06 172 ASN A CA 1
ATOM 1267 C C . ASN A 1 172 ? -8.294 17.041 -13.401 1.00 76.06 172 ASN A C 1
ATOM 1269 O O . ASN A 1 172 ? -8.604 18.178 -13.031 1.00 76.06 172 ASN A O 1
ATOM 1273 N N . TRP A 1 173 ? -7.262 16.788 -14.198 1.00 69.44 173 TRP A N 1
ATOM 1274 C CA . TRP A 1 173 ? -6.369 17.818 -14.709 1.00 69.44 173 TRP A CA 1
ATOM 1275 C C . TRP A 1 173 ? -6.520 17.922 -16.229 1.00 69.44 173 TRP A C 1
ATOM 1277 O O . TRP A 1 173 ? -6.837 16.928 -16.879 1.00 69.44 173 TRP A O 1
ATOM 1287 N N . PRO A 1 174 ? -6.307 19.104 -16.829 1.00 62.19 174 PRO A N 1
ATOM 1288 C CA . PRO A 1 174 ? -6.188 19.198 -18.275 1.00 62.19 174 PRO A CA 1
ATOM 1289 C C . PRO A 1 174 ? -4.943 18.421 -18.719 1.00 62.19 174 PRO A C 1
ATOM 1291 O O . PRO A 1 174 ? -3.833 18.761 -18.308 1.00 62.19 174 PRO A O 1
ATOM 1294 N N . ASN A 1 175 ? -5.110 17.397 -19.554 1.00 61.12 175 ASN A N 1
ATOM 1295 C CA . ASN A 1 175 ? -3.983 16.754 -20.224 1.00 61.12 175 ASN A CA 1
ATOM 1296 C C . ASN A 1 175 ? -3.437 17.664 -21.350 1.00 61.12 175 ASN A C 1
ATOM 1298 O O . ASN A 1 175 ? -4.021 18.697 -21.691 1.00 61.12 175 ASN A O 1
ATOM 1302 N N . THR A 1 176 ? -2.314 17.289 -21.966 1.00 54.25 176 THR A N 1
ATOM 1303 C CA . THR A 1 176 ? -1.711 18.034 -23.091 1.00 54.25 176 THR A CA 1
ATOM 1304 C C . THR A 1 176 ? -2.620 18.139 -24.325 1.00 54.25 176 THR A C 1
ATOM 1306 O O . THR A 1 176 ? -2.389 19.005 -25.169 1.00 54.25 176 THR A O 1
ATOM 1309 N N . ALA A 1 177 ? -3.669 17.314 -24.421 1.00 56.75 177 ALA A N 1
ATOM 1310 C CA . ALA A 1 177 ? -4.709 17.378 -25.449 1.00 56.75 177 ALA A CA 1
ATOM 1311 C C . ALA A 1 177 ? -5.908 18.278 -25.066 1.00 56.75 177 ALA A C 1
ATOM 1313 O O . ALA A 1 177 ? -6.798 18.496 -25.888 1.00 56.75 177 ALA A O 1
ATOM 1314 N N . GLY A 1 178 ? -5.922 18.854 -23.857 1.00 55.81 178 GLY A N 1
ATOM 1315 C CA . GLY A 1 178 ? -6.995 19.719 -23.358 1.00 55.81 178 GLY A CA 1
ATOM 1316 C C . GLY A 1 178 ? -8.221 18.974 -22.820 1.00 55.81 178 GLY A C 1
ATOM 1317 O O . GLY A 1 178 ? -9.247 19.605 -22.562 1.00 55.81 178 GLY A O 1
ATOM 1318 N N . GLU A 1 179 ? -8.133 17.657 -22.640 1.00 56.47 179 GLU A N 1
ATOM 1319 C CA . GLU A 1 179 ? -9.180 16.832 -22.033 1.00 56.47 179 GLU A CA 1
ATOM 1320 C C . GLU A 1 179 ? -9.015 16.820 -20.505 1.00 56.47 179 GLU A C 1
ATOM 1322 O O . GLU A 1 179 ? -7.897 16.837 -19.992 1.00 56.47 179 GLU A O 1
ATOM 1327 N N . LEU A 1 180 ? -10.129 16.828 -19.766 1.00 54.34 180 LEU A N 1
ATOM 1328 C CA . LEU A 1 180 ? -10.137 16.811 -18.299 1.00 54.34 180 LEU A CA 1
ATOM 1329 C C . LEU A 1 180 ? -10.254 15.372 -17.784 1.00 54.34 180 LEU A C 1
ATOM 1331 O O . LEU A 1 180 ? -11.345 14.942 -17.406 1.00 54.34 180 LEU A O 1
ATOM 1335 N N . GLU A 1 181 ? -9.139 14.651 -17.728 1.00 60.50 181 GLU A N 1
ATOM 1336 C CA . GLU A 1 181 ? -9.061 13.326 -17.100 1.00 60.50 181 GLU A CA 1
ATOM 1337 C C . GLU A 1 181 ? -8.067 13.346 -15.931 1.00 60.50 181 GLU A C 1
ATOM 1339 O O . GLU A 1 181 ? -7.114 14.127 -15.907 1.00 60.50 181 GLU A O 1
ATOM 1344 N N . ALA A 1 182 ? -8.315 12.541 -14.897 1.00 61.12 182 ALA A N 1
ATOM 1345 C CA . ALA A 1 182 ? -7.355 12.395 -13.811 1.00 61.12 182 ALA A CA 1
ATOM 1346 C C . ALA A 1 182 ? -6.153 11.595 -14.327 1.00 61.12 182 ALA A C 1
ATOM 1348 O O . ALA A 1 182 ? -6.257 10.398 -14.555 1.00 61.12 182 ALA A O 1
ATOM 1349 N N . VAL A 1 183 ? -5.028 12.279 -14.529 1.00 74.00 183 VAL A N 1
ATOM 1350 C CA . VAL A 1 183 ? -3.767 11.710 -15.044 1.00 74.00 183 VAL A CA 1
ATOM 1351 C C . VAL A 1 183 ? -2.662 11.720 -13.989 1.00 74.00 183 VAL A C 1
ATOM 1353 O O . VAL A 1 183 ? -1.481 11.672 -14.304 1.00 74.00 183 VAL A O 1
ATOM 1356 N N . GLU A 1 184 ? -3.029 11.837 -12.717 1.00 85.00 184 GLU A N 1
ATOM 1357 C CA . GLU A 1 184 ? -2.058 11.976 -11.641 1.00 85.00 184 GLU A CA 1
ATOM 1358 C C . GLU A 1 184 ? -1.701 10.614 -11.034 1.00 85.00 184 GLU A C 1
ATOM 1360 O O . GLU A 1 184 ? -2.585 9.933 -10.523 1.00 85.00 184 GLU A O 1
ATOM 1365 N N . SER A 1 185 ? -0.424 10.224 -11.053 1.00 84.94 185 SER A N 1
ATOM 1366 C CA . SER A 1 185 ? 0.048 8.938 -10.503 1.00 84.94 185 SER A CA 1
ATOM 1367 C C . SER A 1 185 ? 0.490 9.033 -9.039 1.00 84.94 185 SER A C 1
ATOM 1369 O O . SER A 1 185 ? 0.263 8.120 -8.247 1.00 84.94 185 SER A O 1
ATOM 1371 N N . GLY A 1 186 ? 1.111 10.154 -8.652 1.00 88.12 186 GLY A N 1
ATOM 1372 C CA . GLY A 1 186 ? 1.793 10.282 -7.364 1.00 88.12 186 GLY A CA 1
ATOM 1373 C C . GLY A 1 186 ? 1.759 11.698 -6.786 1.00 88.12 186 GLY A C 1
ATOM 1374 O O . GLY A 1 186 ? 2.698 12.461 -7.011 1.00 88.12 186 GLY A O 1
ATOM 1375 N N . PRO A 1 187 ? 0.750 12.070 -5.972 1.00 89.44 187 PRO A N 1
ATOM 1376 C CA . PRO A 1 187 ? 0.683 13.394 -5.338 1.00 89.44 187 PRO A CA 1
ATOM 1377 C C . PRO A 1 187 ? 1.848 13.698 -4.384 1.00 89.44 187 PRO A C 1
ATOM 1379 O O . PRO A 1 187 ? 2.077 14.853 -4.038 1.00 89.44 187 PRO A O 1
ATOM 1382 N N . TRP A 1 188 ? 2.553 12.664 -3.936 1.00 90.25 188 TRP A N 1
ATOM 1383 C CA . TRP A 1 188 ? 3.709 12.715 -3.039 1.00 90.25 188 TRP A CA 1
ATOM 1384 C C . TRP A 1 188 ? 5.045 12.898 -3.773 1.00 90.25 188 TRP A C 1
ATOM 1386 O O . TRP A 1 188 ? 6.084 13.054 -3.132 1.00 90.25 188 TRP A O 1
ATOM 1396 N N . GLU A 1 189 ? 5.056 12.834 -5.105 1.00 89.81 189 GLU A N 1
ATOM 1397 C CA . GLU A 1 189 ? 6.284 12.948 -5.887 1.00 89.81 189 GLU A CA 1
ATOM 1398 C C . GLU A 1 189 ? 6.709 14.415 -6.019 1.00 89.81 189 GLU A C 1
ATOM 1400 O O . GLU A 1 189 ? 5.901 15.296 -6.311 1.00 89.81 189 GLU A O 1
ATOM 1405 N N . THR A 1 190 ? 8.000 14.670 -5.807 1.00 92.12 190 THR A N 1
ATOM 1406 C CA . THR A 1 190 ? 8.626 15.992 -5.928 1.00 92.12 190 THR A CA 1
ATOM 1407 C C . THR A 1 190 ? 9.987 15.850 -6.600 1.00 92.12 190 THR A C 1
ATOM 1409 O O . THR A 1 190 ? 10.684 14.849 -6.404 1.00 92.12 190 THR A O 1
ATOM 1412 N N . TRP A 1 191 ? 10.374 16.838 -7.403 1.00 92.56 191 TRP A N 1
ATOM 1413 C CA . TRP A 1 191 ? 11.682 16.889 -8.050 1.00 92.56 191 TRP A CA 1
ATOM 1414 C C . TRP A 1 191 ? 12.147 18.331 -8.262 1.00 92.56 191 TRP A C 1
ATOM 1416 O O . TRP A 1 191 ? 11.353 19.270 -8.273 1.00 92.56 191 TRP A O 1
ATOM 1426 N N . ASP A 1 192 ? 13.452 18.512 -8.463 1.00 95.19 192 ASP A N 1
ATOM 1427 C CA . ASP A 1 192 ? 14.022 19.811 -8.821 1.00 95.19 192 ASP A CA 1
ATOM 1428 C C . ASP A 1 192 ? 13.671 20.155 -10.279 1.00 95.19 192 ASP A C 1
ATOM 1430 O O . ASP A 1 192 ? 14.238 19.608 -11.228 1.00 95.19 192 ASP A O 1
ATOM 1434 N N . ALA A 1 193 ? 12.690 21.040 -10.453 1.00 93.56 193 ALA A N 1
ATOM 1435 C CA . ALA A 1 193 ? 12.197 21.440 -11.765 1.00 93.56 193 ALA A CA 1
ATOM 1436 C C . ALA A 1 193 ? 13.284 22.089 -12.636 1.00 93.56 193 ALA A C 1
ATOM 1438 O O . ALA A 1 193 ? 13.336 21.818 -13.835 1.00 93.56 193 ALA A O 1
ATOM 1439 N N . GLU A 1 194 ? 14.163 22.907 -12.050 1.00 94.88 194 GLU A N 1
ATOM 1440 C CA . GLU A 1 194 ? 15.231 23.579 -12.794 1.00 94.88 194 GLU A CA 1
ATOM 1441 C C . GLU A 1 194 ? 16.263 22.560 -13.268 1.00 94.88 194 GLU A C 1
ATOM 1443 O O . GLU A 1 194 ? 16.628 22.550 -14.444 1.00 94.88 194 GLU A O 1
ATOM 1448 N N . PHE A 1 195 ? 16.670 21.648 -12.383 1.00 96.00 195 PHE A N 1
ATOM 1449 C CA . PHE A 1 195 ? 17.606 20.581 -12.718 1.00 96.00 195 PHE A CA 1
ATOM 1450 C C . PHE A 1 195 ? 17.074 19.672 -13.828 1.00 96.00 195 PHE A C 1
ATOM 1452 O O . PHE A 1 195 ? 17.759 19.429 -14.826 1.00 96.00 195 PHE A O 1
ATOM 1459 N N . TRP A 1 196 ? 15.831 19.205 -13.695 1.00 94.81 196 TRP A N 1
ATOM 1460 C CA . TRP A 1 196 ? 15.223 18.287 -14.659 1.00 94.81 196 TRP A CA 1
ATOM 1461 C C . TRP A 1 196 ? 14.772 18.966 -15.959 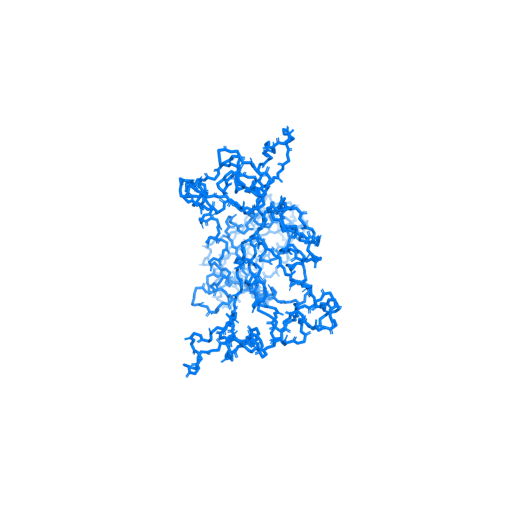1.00 94.81 196 TRP A C 1
ATOM 1463 O O . TRP A 1 196 ? 14.525 18.282 -16.952 1.00 94.81 196 TRP A O 1
ATOM 1473 N N . ALA A 1 197 ? 14.744 20.298 -16.013 1.00 95.06 197 ALA A N 1
ATOM 1474 C CA . ALA A 1 197 ? 14.581 21.041 -17.259 1.00 95.06 197 ALA A CA 1
ATOM 1475 C C . ALA A 1 197 ? 15.880 21.145 -18.086 1.00 95.06 197 ALA A C 1
ATOM 1477 O O . ALA A 1 197 ? 15.821 21.502 -19.263 1.00 95.06 197 ALA A O 1
ATOM 1478 N N . MET A 1 198 ? 17.053 20.823 -17.517 1.00 96.31 198 MET A N 1
ATOM 1479 C CA . MET A 1 198 ? 18.349 20.942 -18.212 1.00 96.31 198 MET A CA 1
ATOM 1480 C C . MET A 1 198 ? 18.676 19.775 -19.156 1.00 96.31 198 MET A C 1
ATOM 1482 O O . MET A 1 198 ? 19.667 19.837 -19.885 1.00 96.31 198 MET A O 1
ATOM 1486 N N . SER A 1 199 ? 17.885 18.702 -19.152 1.00 95.19 199 SER A N 1
ATOM 1487 C CA . SER A 1 199 ? 18.096 17.546 -20.027 1.00 95.19 199 SER A CA 1
ATOM 1488 C C . SER A 1 199 ? 16.778 16.951 -20.522 1.00 95.19 199 SER A C 1
ATOM 1490 O O . SER A 1 199 ? 15.711 17.194 -19.958 1.00 95.19 199 SER A O 1
ATOM 1492 N N . GLN A 1 200 ? 16.855 16.186 -21.608 1.00 93.56 200 GLN A N 1
ATOM 1493 C CA . GLN A 1 200 ? 15.708 15.566 -22.270 1.00 93.56 200 GLN A CA 1
ATOM 1494 C C . GLN A 1 200 ? 15.983 14.091 -22.574 1.00 93.56 200 GLN A C 1
ATOM 1496 O O . GLN A 1 200 ? 17.152 13.714 -22.712 1.00 93.56 200 GLN A O 1
ATOM 1501 N N . PRO A 1 201 ? 14.941 13.251 -22.707 1.00 90.38 201 PRO A N 1
ATOM 1502 C CA . PRO A 1 201 ? 15.108 11.876 -23.161 1.00 90.38 201 PRO A CA 1
ATOM 1503 C C . PRO A 1 201 ? 15.692 11.812 -24.573 1.00 90.38 201 PRO A C 1
ATOM 1505 O O . PRO A 1 201 ? 15.423 12.668 -25.421 1.00 90.38 201 PRO A O 1
ATOM 1508 N N . GLN A 1 202 ? 16.434 10.735 -24.844 1.00 90.25 202 GLN A N 1
ATOM 1509 C CA . GLN A 1 202 ? 17.068 10.496 -26.143 1.00 90.25 202 GLN A CA 1
ATOM 1510 C C . GLN A 1 202 ? 16.058 10.544 -27.297 1.00 90.25 202 GLN A C 1
ATOM 1512 O O . GLN A 1 202 ? 16.335 11.144 -28.327 1.00 90.25 202 GLN A O 1
ATOM 1517 N N . GLN A 1 203 ? 14.849 10.023 -27.087 1.00 87.56 203 GLN A N 1
ATOM 1518 C CA . GLN A 1 203 ? 13.788 10.019 -28.092 1.00 87.56 203 GLN A CA 1
ATOM 1519 C C . GLN A 1 203 ? 13.409 11.432 -28.573 1.00 87.56 203 GLN A C 1
ATOM 1521 O O . GLN A 1 203 ? 13.197 11.643 -29.764 1.00 87.56 203 GLN A O 1
ATOM 1526 N N . CYS A 1 204 ? 13.383 12.429 -27.682 1.00 89.31 204 CYS A N 1
ATOM 1527 C CA . CYS A 1 204 ? 13.137 13.821 -28.073 1.00 89.31 204 CYS A CA 1
ATOM 1528 C C . CYS A 1 204 ? 14.316 14.421 -28.842 1.00 89.31 204 CYS A C 1
ATOM 1530 O O . CYS A 1 204 ? 14.111 15.182 -29.788 1.00 89.31 204 CYS A O 1
ATOM 1532 N N . THR A 1 205 ? 15.543 14.040 -28.478 1.00 91.81 205 THR A N 1
ATOM 1533 C CA . THR A 1 205 ? 16.756 14.411 -29.220 1.00 91.81 205 THR A CA 1
ATOM 1534 C C . THR A 1 205 ? 16.734 13.839 -30.633 1.00 91.81 205 THR A C 1
ATOM 1536 O O . THR A 1 205 ? 16.978 14.575 -31.588 1.00 91.81 205 THR A O 1
ATOM 1539 N N . ASP A 1 206 ? 16.375 12.565 -30.779 1.00 93.06 206 ASP A N 1
ATOM 1540 C CA . ASP A 1 206 ? 16.316 11.866 -32.067 1.00 93.06 206 ASP A CA 1
ATOM 1541 C C . ASP A 1 206 ? 15.249 12.461 -32.997 1.00 93.06 206 ASP A C 1
ATOM 1543 O O . ASP A 1 206 ? 15.447 12.543 -34.210 1.00 93.06 206 ASP A O 1
ATOM 1547 N N . LEU A 1 207 ? 14.137 12.938 -32.428 1.00 93.25 207 LEU A N 1
ATOM 1548 C CA . LEU A 1 207 ? 13.067 13.631 -33.151 1.00 93.25 207 LEU A CA 1
ATOM 1549 C C . LEU A 1 207 ? 13.360 15.121 -33.413 1.00 93.25 207 LEU A C 1
ATOM 1551 O O . LEU A 1 207 ? 12.549 15.802 -34.041 1.00 93.25 207 LEU A O 1
ATOM 1555 N N . GLY A 1 208 ? 14.497 15.648 -32.944 1.00 93.88 208 GLY A N 1
ATOM 1556 C CA . GLY A 1 208 ? 14.870 17.056 -33.104 1.00 93.88 208 GLY A CA 1
ATOM 1557 C C . GLY A 1 208 ? 13.979 18.031 -32.326 1.00 93.88 208 GLY A C 1
ATOM 1558 O O . GLY A 1 208 ? 13.901 19.209 -32.683 1.00 93.88 208 GLY A O 1
ATOM 1559 N N . VAL A 1 209 ? 13.292 17.559 -31.282 1.00 93.25 209 VAL A N 1
ATOM 1560 C CA . VAL A 1 209 ? 12.429 18.391 -30.438 1.00 93.25 209 VAL A CA 1
ATOM 1561 C C . VAL A 1 209 ? 13.308 19.266 -29.531 1.00 93.25 209 VAL A C 1
ATOM 1563 O O . VAL A 1 209 ? 14.201 18.738 -28.862 1.00 93.25 209 VAL A O 1
ATOM 1566 N N . PRO A 1 210 ? 13.090 20.596 -29.485 1.00 94.50 210 PRO A N 1
ATOM 1567 C CA . PRO A 1 210 ? 13.836 21.483 -28.596 1.00 94.50 210 PRO A CA 1
ATOM 1568 C C . PRO A 1 210 ? 13.620 21.166 -27.110 1.00 94.50 210 PRO A C 1
ATOM 1570 O O . PRO A 1 210 ? 12.492 20.899 -26.694 1.00 94.50 210 PRO A O 1
ATOM 1573 N N . LEU A 1 211 ? 14.663 21.355 -26.294 1.00 93.75 211 LEU A N 1
ATOM 1574 C CA . LEU A 1 211 ? 14.633 21.176 -24.830 1.00 93.75 211 LEU A CA 1
ATOM 1575 C C . LEU A 1 211 ? 13.519 21.970 -24.137 1.00 93.75 211 LEU A C 1
ATOM 1577 O O . LEU A 1 211 ? 12.931 21.523 -23.156 1.00 93.75 211 LEU A O 1
ATOM 1581 N N . SER A 1 212 ? 13.180 23.145 -24.669 1.00 92.44 212 SER A N 1
ATOM 1582 C CA . SER A 1 212 ? 12.092 23.981 -24.151 1.00 92.44 212 SER A CA 1
ATOM 1583 C C . SER A 1 212 ? 10.696 23.378 -24.343 1.00 92.44 212 SER A C 1
ATOM 1585 O O . SER A 1 212 ? 9.743 23.888 -23.767 1.00 92.44 212 SER A O 1
ATOM 1587 N N . LEU A 1 213 ? 10.559 22.361 -25.199 1.00 90.12 213 LEU A N 1
ATOM 1588 C CA . LEU A 1 213 ? 9.295 21.698 -25.536 1.00 90.12 213 LEU A CA 1
ATOM 1589 C C . LEU A 1 213 ? 9.265 20.229 -25.099 1.00 90.12 213 LEU A C 1
ATOM 1591 O O . LEU A 1 213 ? 8.184 19.678 -24.926 1.00 90.12 213 LEU A O 1
ATOM 1595 N N . CYS A 1 214 ? 10.425 19.601 -24.908 1.00 90.69 214 CYS A N 1
ATOM 1596 C CA . CYS A 1 214 ? 10.537 18.278 -24.312 1.00 90.69 214 CYS A CA 1
ATOM 1597 C C . CYS A 1 214 ? 11.755 18.222 -23.390 1.00 90.69 214 CYS A C 1
ATOM 1599 O O . CYS A 1 214 ? 12.890 18.246 -23.852 1.00 90.69 214 CYS A O 1
ATOM 1601 N N . ASN A 1 215 ? 11.510 18.119 -22.088 1.00 92.88 215 ASN A N 1
ATOM 1602 C CA . ASN A 1 215 ? 12.513 17.867 -21.057 1.00 92.88 215 ASN A CA 1
ATOM 1603 C C . ASN A 1 215 ? 11.889 17.016 -19.944 1.00 92.88 215 ASN A C 1
ATOM 1605 O O . ASN A 1 215 ? 10.669 16.830 -19.916 1.00 92.88 215 ASN A O 1
ATOM 1609 N N . TRP A 1 216 ? 12.708 16.492 -19.032 1.00 91.75 216 TRP A N 1
ATOM 1610 C CA . TRP A 1 216 ? 12.214 15.607 -17.971 1.00 91.75 216 TRP A CA 1
ATOM 1611 C C . TRP A 1 216 ? 11.206 16.284 -17.042 1.00 91.75 216 TRP A C 1
ATOM 1613 O O . TRP A 1 216 ? 10.251 15.636 -16.624 1.00 91.75 216 TRP A O 1
ATOM 1623 N N . HIS A 1 217 ? 11.361 17.584 -16.770 1.00 92.00 217 HIS A N 1
ATOM 1624 C CA . HIS A 1 217 ? 10.378 18.327 -15.983 1.00 92.00 217 HIS A CA 1
ATOM 1625 C C . HIS A 1 217 ? 9.007 18.376 -16.681 1.00 92.00 217 HIS A C 1
ATOM 1627 O O . HIS A 1 217 ? 8.012 18.007 -16.064 1.00 92.00 217 HIS A O 1
ATOM 1633 N N . LEU A 1 218 ? 8.949 18.751 -17.964 1.00 88.75 218 LEU A N 1
ATOM 1634 C CA . LEU A 1 218 ? 7.694 18.818 -18.729 1.00 88.75 218 LEU A CA 1
ATOM 1635 C C . LEU A 1 218 ? 7.007 17.455 -18.860 1.00 88.75 218 LEU A C 1
ATOM 1637 O O . LEU A 1 218 ? 5.784 17.382 -18.784 1.00 88.75 218 LEU A O 1
ATOM 1641 N N . LEU A 1 219 ? 7.779 16.382 -19.042 1.00 86.19 219 LEU A N 1
ATOM 1642 C CA . LEU A 1 219 ? 7.230 15.026 -19.098 1.00 86.19 219 LEU A CA 1
ATOM 1643 C C . LEU A 1 219 ? 6.698 14.575 -17.733 1.00 86.19 219 LEU A C 1
ATOM 1645 O O . LEU A 1 219 ? 5.621 13.993 -17.669 1.00 86.19 219 LEU A O 1
ATOM 1649 N N . GLY A 1 220 ? 7.400 14.892 -16.641 1.00 87.25 220 GLY A N 1
ATOM 1650 C CA . GLY A 1 220 ? 6.928 14.603 -15.285 1.00 87.25 220 GLY A CA 1
ATOM 1651 C C . GLY A 1 220 ? 5.615 15.314 -14.948 1.00 87.25 220 GLY A C 1
ATOM 1652 O O . GLY A 1 220 ? 4.740 14.724 -14.317 1.00 87.25 220 GLY A O 1
ATOM 1653 N N . LEU A 1 221 ? 5.422 16.547 -15.436 1.00 87.25 221 LEU A N 1
ATOM 1654 C CA . LEU A 1 221 ? 4.166 17.283 -15.249 1.00 87.25 221 LEU A CA 1
ATOM 1655 C C . LEU A 1 221 ? 2.954 16.590 -15.889 1.00 87.25 221 LEU A C 1
ATOM 1657 O O . LEU A 1 221 ? 1.834 16.858 -15.469 1.00 87.25 221 LEU A O 1
ATOM 1661 N N . ALA A 1 222 ? 3.136 15.681 -16.852 1.00 79.75 222 ALA A N 1
ATOM 1662 C CA . ALA A 1 222 ? 2.017 14.904 -17.385 1.00 79.75 222 ALA A CA 1
ATOM 1663 C C . ALA A 1 222 ? 1.397 13.973 -16.325 1.00 79.75 222 ALA A C 1
ATOM 1665 O O . ALA A 1 222 ? 0.182 13.806 -16.313 1.00 79.75 222 ALA A O 1
ATOM 1666 N N . GLY A 1 223 ? 2.221 13.411 -15.429 1.00 81.94 223 GLY A N 1
ATOM 1667 C CA . GLY A 1 223 ? 1.801 12.527 -14.332 1.00 81.94 223 GLY A CA 1
ATOM 1668 C C . GLY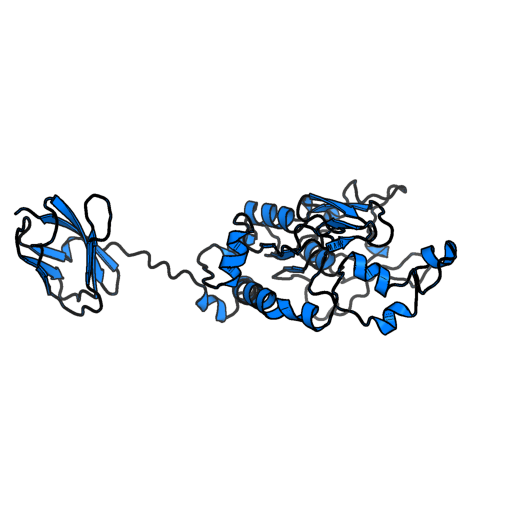 A 1 223 ? 1.599 13.231 -12.983 1.00 81.94 223 GLY A C 1
ATOM 1669 O O . GLY A 1 223 ? 1.108 12.624 -12.033 1.00 81.94 223 GLY A O 1
ATOM 1670 N N . ASN A 1 224 ? 1.991 14.505 -12.869 1.00 88.06 224 ASN A N 1
ATOM 1671 C CA . ASN A 1 224 ? 1.834 15.321 -11.662 1.00 88.06 224 ASN A CA 1
ATOM 1672 C C . ASN A 1 224 ? 1.810 16.833 -12.020 1.00 88.06 224 ASN A C 1
ATOM 1674 O O . ASN A 1 224 ? 2.827 17.517 -11.870 1.00 88.06 224 ASN A O 1
ATOM 1678 N N . PRO A 1 225 ? 0.678 17.365 -12.534 1.00 86.25 225 PRO A N 1
ATOM 1679 C CA . PRO A 1 225 ? 0.620 18.686 -13.187 1.00 86.25 225 PRO A CA 1
ATOM 1680 C C . PRO A 1 225 ? 0.919 19.902 -12.302 1.00 86.25 225 PRO A C 1
ATOM 1682 O O . PRO A 1 225 ? 1.409 20.918 -12.791 1.00 86.25 225 PRO A O 1
ATOM 1685 N N . ASP A 1 226 ? 0.633 19.814 -11.007 1.00 86.94 226 ASP A N 1
ATOM 1686 C CA . ASP A 1 226 ? 0.883 20.841 -9.988 1.00 86.94 226 ASP A CA 1
ATOM 1687 C C . ASP A 1 226 ? 1.984 20.411 -9.002 1.00 86.94 226 ASP A C 1
ATOM 1689 O O . ASP A 1 226 ? 1.951 20.763 -7.817 1.00 86.94 226 ASP A O 1
ATOM 1693 N N . MET A 1 227 ? 2.965 19.635 -9.485 1.00 91.44 227 MET A N 1
ATOM 1694 C CA . MET A 1 227 ? 4.103 19.186 -8.684 1.00 91.44 227 MET A CA 1
ATOM 1695 C C . MET A 1 227 ? 4.766 20.368 -7.969 1.00 91.44 227 MET A C 1
ATOM 1697 O O . MET A 1 227 ? 5.194 21.351 -8.578 1.00 91.44 227 MET A O 1
ATOM 1701 N N . SER A 1 228 ? 4.858 20.248 -6.649 1.00 91.88 228 SER A N 1
ATOM 1702 C CA . SER A 1 228 ? 5.560 21.187 -5.786 1.00 91.88 228 SER A CA 1
ATOM 1703 C C . SER A 1 228 ? 5.984 20.493 -4.499 1.00 91.88 228 SER A C 1
ATOM 1705 O O . SER A 1 228 ? 5.401 19.484 -4.096 1.00 91.88 228 SER A O 1
ATOM 1707 N N . GLN A 1 229 ? 6.960 21.076 -3.804 1.00 91.94 229 GLN A N 1
ATOM 1708 C CA . GLN A 1 229 ? 7.362 20.577 -2.493 1.00 91.94 229 GLN A CA 1
ATOM 1709 C C . GLN A 1 229 ? 6.210 20.637 -1.478 1.00 91.94 229 GLN A C 1
ATOM 1711 O O . GLN A 1 229 ? 6.051 19.709 -0.692 1.00 91.94 229 GLN A O 1
ATOM 1716 N N . GLU A 1 230 ? 5.396 21.698 -1.517 1.00 92.88 230 GLU A N 1
ATOM 1717 C CA . GLU A 1 230 ? 4.222 21.856 -0.648 1.00 92.88 230 GLU A CA 1
ATOM 1718 C C . GLU A 1 230 ? 3.251 20.687 -0.839 1.00 92.88 230 GLU A C 1
ATOM 1720 O O . GLU A 1 230 ? 2.933 19.985 0.124 1.00 92.88 230 GLU A O 1
ATOM 1725 N N . LYS A 1 231 ? 2.877 20.403 -2.092 1.00 91.19 231 LYS A N 1
ATOM 1726 C CA . LYS A 1 231 ? 2.008 19.277 -2.440 1.00 91.19 231 LYS A CA 1
ATOM 1727 C C . LYS A 1 231 ? 2.617 17.928 -2.053 1.00 91.19 231 LYS A C 1
ATOM 1729 O O . LYS A 1 231 ? 1.938 17.129 -1.413 1.00 91.19 231 LYS A O 1
ATOM 1734 N N . GLY A 1 232 ? 3.892 17.703 -2.378 1.00 90.62 232 GLY A N 1
ATOM 1735 C CA . GLY A 1 232 ? 4.591 16.454 -2.063 1.00 90.62 232 GLY A CA 1
ATOM 1736 C C . GLY A 1 232 ? 4.582 16.130 -0.565 1.00 90.62 232 GLY A C 1
ATOM 1737 O O . GLY A 1 232 ? 4.527 14.966 -0.177 1.00 90.62 232 GLY A O 1
ATOM 1738 N N . THR A 1 233 ? 4.562 17.161 0.287 1.00 92.88 233 THR A N 1
ATOM 1739 C CA . THR A 1 233 ? 4.475 17.004 1.747 1.00 92.88 233 THR A CA 1
ATOM 1740 C C . THR A 1 233 ? 3.055 17.020 2.310 1.00 92.88 233 THR A C 1
ATOM 1742 O O . THR A 1 233 ? 2.856 16.588 3.443 1.00 92.88 233 THR A O 1
ATOM 1745 N N . ALA A 1 234 ? 2.059 17.470 1.540 1.00 93.06 234 ALA A N 1
ATOM 1746 C CA . ALA A 1 234 ? 0.694 17.697 2.022 1.00 93.06 234 ALA A CA 1
ATOM 1747 C C . ALA A 1 234 ? -0.004 16.425 2.532 1.00 93.06 234 ALA A C 1
ATOM 1749 O O . ALA A 1 234 ? -0.939 16.508 3.323 1.00 93.06 234 ALA A O 1
ATOM 1750 N N . TYR A 1 235 ? 0.446 15.252 2.084 1.00 90.81 235 TYR A N 1
ATOM 1751 C CA . TYR A 1 235 ? -0.161 13.963 2.417 1.00 90.81 235 TYR A CA 1
ATOM 1752 C C . TYR A 1 235 ? 0.627 13.150 3.449 1.00 90.81 235 TYR A C 1
ATOM 1754 O O . TYR A 1 235 ? 0.192 12.053 3.797 1.00 90.81 235 TYR A O 1
ATOM 1762 N N . LEU A 1 236 ? 1.755 13.662 3.960 1.00 92.50 236 LEU A N 1
ATOM 1763 C CA . LEU A 1 236 ? 2.594 12.929 4.915 1.00 92.50 236 LEU A CA 1
ATOM 1764 C C . LEU A 1 236 ? 1.825 12.542 6.180 1.00 92.50 236 LEU A C 1
ATOM 1766 O O . LEU A 1 236 ? 1.919 11.395 6.605 1.00 92.50 236 LEU A O 1
ATOM 1770 N N . ASP A 1 237 ? 1.018 13.451 6.728 1.00 93.25 237 ASP A N 1
ATOM 1771 C CA . ASP A 1 237 ? 0.215 13.173 7.925 1.00 93.25 237 ASP A CA 1
ATOM 1772 C C . ASP A 1 237 ? -0.821 12.072 7.671 1.00 93.25 237 ASP A C 1
ATOM 1774 O O . ASP A 1 237 ? -1.000 11.188 8.502 1.00 93.25 237 ASP A O 1
ATOM 1778 N N . THR A 1 238 ? -1.449 12.063 6.490 1.00 94.12 238 THR A N 1
ATOM 1779 C CA . THR A 1 238 ? -2.393 11.004 6.096 1.00 94.12 238 THR A CA 1
ATOM 1780 C C . THR A 1 238 ? -1.697 9.657 5.935 1.00 94.12 238 THR A C 1
ATOM 1782 O O . THR A 1 238 ? -2.168 8.650 6.460 1.00 94.12 238 THR A O 1
ATOM 1785 N N . ILE A 1 239 ? -0.563 9.637 5.228 1.00 95.88 239 ILE A N 1
ATOM 1786 C CA . ILE A 1 239 ? 0.205 8.414 4.986 1.00 95.88 239 ILE A CA 1
ATOM 1787 C C . ILE A 1 239 ? 0.694 7.843 6.314 1.00 95.88 239 ILE A C 1
ATOM 1789 O O . ILE A 1 239 ? 0.397 6.693 6.622 1.00 95.88 239 ILE A O 1
ATOM 1793 N N . LEU A 1 240 ? 1.381 8.647 7.131 1.00 96.06 240 LEU A N 1
ATOM 1794 C CA . LEU A 1 240 ? 1.912 8.220 8.426 1.00 96.06 240 LEU A CA 1
ATOM 1795 C C . LEU A 1 240 ? 0.804 7.889 9.428 1.00 96.06 240 LEU A C 1
ATOM 1797 O O . LEU A 1 240 ? 0.963 6.953 10.208 1.00 96.06 240 LEU A O 1
ATOM 1801 N N . GLY A 1 241 ? -0.309 8.619 9.392 1.00 96.50 241 GLY A N 1
ATOM 1802 C CA . GLY A 1 241 ? -1.471 8.391 10.243 1.00 96.50 241 GLY A CA 1
ATOM 1803 C C . GLY A 1 241 ? -2.154 7.052 9.978 1.00 96.50 241 GLY A C 1
ATOM 1804 O O . GLY A 1 241 ? -2.511 6.361 10.927 1.00 96.50 241 GLY A O 1
ATOM 1805 N N . TYR A 1 242 ? -2.260 6.639 8.712 1.00 97.62 242 TYR A N 1
ATOM 1806 C CA . TYR A 1 242 ? -2.799 5.325 8.347 1.00 97.62 242 TYR A CA 1
ATOM 1807 C C . TYR A 1 242 ? -1.777 4.189 8.535 1.00 97.62 242 TYR A C 1
ATOM 1809 O O . TYR A 1 242 ? -2.122 3.110 9.029 1.00 97.62 242 TYR A O 1
ATOM 1817 N N . TYR A 1 243 ? -0.516 4.440 8.163 1.00 97.69 243 TYR A N 1
ATOM 1818 C CA . TYR A 1 243 ? 0.598 3.491 8.251 1.00 97.69 243 TYR A CA 1
ATOM 1819 C C . TYR A 1 243 ? 0.975 3.158 9.697 1.00 97.69 243 TYR A C 1
ATOM 1821 O O . TYR A 1 243 ? 1.086 1.987 10.045 1.00 97.69 243 TYR A O 1
ATOM 1829 N N . GLY A 1 244 ? 1.185 4.168 10.543 1.00 97.00 244 GLY A N 1
ATOM 1830 C CA . GLY A 1 244 ? 1.802 4.018 11.862 1.00 97.00 244 GLY A CA 1
ATOM 1831 C C . GLY A 1 244 ? 1.093 3.012 12.778 1.00 97.00 244 GLY A C 1
ATOM 1832 O O . GLY A 1 244 ? 1.758 2.104 13.284 1.00 97.00 244 GLY A O 1
ATOM 1833 N N . PRO A 1 245 ? -0.237 3.114 12.976 1.00 95.81 245 PRO A N 1
ATOM 1834 C CA . PRO A 1 245 ? -1.005 2.146 13.758 1.00 95.81 245 PRO A CA 1
ATOM 1835 C C . PRO A 1 245 ? -0.875 0.713 13.237 1.00 95.81 245 PRO A C 1
ATOM 1837 O O . PRO A 1 245 ? -0.599 -0.206 14.007 1.00 95.81 245 PRO A O 1
ATOM 1840 N N . ARG A 1 246 ? -1.005 0.521 11.920 1.00 97.38 246 ARG A N 1
ATOM 1841 C CA . ARG A 1 246 ? -0.912 -0.796 11.273 1.00 97.38 246 ARG A CA 1
ATOM 1842 C C . ARG A 1 246 ? 0.491 -1.370 11.375 1.00 97.38 246 ARG A C 1
ATOM 1844 O O . ARG A 1 246 ? 0.647 -2.519 11.769 1.00 97.38 246 ARG A O 1
ATOM 1851 N N . ALA A 1 247 ? 1.513 -0.558 11.131 1.00 97.81 247 ALA A N 1
ATOM 1852 C CA . ALA A 1 247 ? 2.900 -0.967 11.288 1.00 97.81 247 ALA A CA 1
ATOM 1853 C C . ALA A 1 247 ? 3.206 -1.394 12.722 1.00 97.81 247 ALA A C 1
ATOM 1855 O O . ALA A 1 247 ? 3.857 -2.410 12.942 1.00 97.81 247 ALA A O 1
ATOM 1856 N N . CYS A 1 248 ? 2.678 -0.665 13.705 1.00 96.62 248 CYS A N 1
ATOM 1857 C CA . CYS A 1 248 ? 2.821 -1.040 15.100 1.00 96.62 248 CYS A CA 1
ATOM 1858 C C . CYS A 1 248 ? 2.220 -2.424 15.411 1.00 96.62 248 CYS A C 1
ATOM 1860 O O . CYS A 1 248 ? 2.810 -3.193 16.170 1.00 96.62 248 CYS A O 1
ATOM 1862 N N . VAL A 1 249 ? 1.067 -2.746 14.820 1.00 95.56 249 VAL A N 1
ATOM 1863 C CA . VAL A 1 249 ? 0.399 -4.043 14.986 1.00 95.56 249 VAL A CA 1
ATOM 1864 C C . VAL A 1 249 ? 1.142 -5.162 14.248 1.00 95.56 249 VAL A C 1
ATOM 1866 O O . VAL A 1 249 ? 1.416 -6.193 14.861 1.00 95.56 249 VAL A O 1
ATOM 1869 N N . ALA A 1 250 ? 1.487 -4.960 12.971 1.00 96.56 250 ALA A N 1
ATOM 1870 C CA . ALA A 1 250 ? 2.158 -5.958 12.131 1.00 96.56 250 ALA A CA 1
ATOM 1871 C C . ALA A 1 250 ? 3.555 -6.323 12.646 1.00 96.56 250 ALA A C 1
ATOM 1873 O O . ALA A 1 250 ? 3.917 -7.492 12.670 1.00 96.56 250 ALA A O 1
ATOM 1874 N N . LEU A 1 251 ? 4.316 -5.331 13.116 1.00 96.00 251 LEU A N 1
ATOM 1875 C CA . LEU A 1 251 ? 5.668 -5.525 13.646 1.00 96.00 251 LEU A CA 1
ATOM 1876 C C . LEU A 1 251 ? 5.687 -5.943 15.129 1.00 96.00 251 LEU A C 1
ATOM 1878 O O . LEU A 1 251 ? 6.752 -5.970 15.741 1.00 96.00 251 LEU A O 1
ATOM 1882 N N . ASP A 1 252 ? 4.518 -6.210 15.723 1.00 94.12 252 ASP A N 1
ATOM 1883 C CA . ASP A 1 252 ? 4.350 -6.590 17.133 1.00 94.12 252 ASP A CA 1
ATOM 1884 C C . ASP A 1 252 ? 5.052 -5.634 18.123 1.00 94.12 252 ASP A C 1
ATOM 1886 O O . ASP A 1 252 ? 5.668 -6.034 19.112 1.00 94.12 252 ASP A O 1
ATOM 1890 N N . LEU A 1 253 ? 4.973 -4.325 17.859 1.00 93.56 253 LEU A N 1
ATOM 1891 C CA . LEU A 1 253 ? 5.609 -3.308 18.697 1.00 93.56 253 LEU A CA 1
ATOM 1892 C C . LEU A 1 253 ? 4.794 -3.045 19.979 1.00 93.56 253 LEU A C 1
ATOM 1894 O O . LEU A 1 253 ? 3.578 -3.244 20.001 1.00 93.56 253 LEU A O 1
ATOM 1898 N N . PRO A 1 254 ? 5.399 -2.483 21.048 1.00 92.00 254 PRO A N 1
ATOM 1899 C CA . PRO A 1 254 ? 4.700 -2.234 22.317 1.00 92.00 254 PRO A CA 1
ATOM 1900 C C . PRO A 1 254 ? 3.410 -1.396 22.211 1.00 92.00 254 PRO A C 1
ATOM 1902 O O . PRO A 1 254 ? 2.488 -1.558 23.017 1.00 92.00 254 PRO A O 1
ATOM 1905 N N . CYS A 1 255 ? 3.312 -0.516 21.209 1.00 88.12 255 CYS A N 1
ATOM 1906 C CA . CYS A 1 255 ? 2.118 0.293 20.951 1.00 88.12 255 CYS A CA 1
ATOM 1907 C C . CYS A 1 255 ? 0.911 -0.520 20.442 1.00 88.12 255 CYS A C 1
ATOM 1909 O O . CYS A 1 255 ? -0.193 0.015 20.431 1.00 88.12 255 CYS A O 1
ATOM 1911 N N . LYS A 1 256 ? 1.072 -1.803 20.071 1.00 88.19 256 LYS A N 1
ATOM 1912 C CA . LYS A 1 256 ? -0.012 -2.676 19.586 1.00 88.19 256 LYS A CA 1
ATOM 1913 C C . LYS A 1 256 ? -1.151 -2.777 20.597 1.00 88.19 256 LYS A C 1
ATOM 1915 O O . LYS A 1 256 ? -2.317 -2.835 20.222 1.00 88.19 256 LYS A O 1
ATOM 1920 N N . SER A 1 257 ? -0.810 -2.717 21.885 1.00 85.25 257 SER A N 1
ATOM 1921 C CA . SER A 1 257 ? -1.762 -2.692 23.002 1.00 85.25 257 SER A CA 1
ATOM 1922 C C . SER A 1 257 ? -2.783 -1.546 22.938 1.00 85.25 257 SER A C 1
ATOM 1924 O O . SER A 1 257 ? -3.865 -1.681 23.501 1.00 85.25 257 SER A O 1
ATOM 1926 N N . LEU A 1 258 ? -2.482 -0.452 22.228 1.00 86.56 258 LEU A N 1
ATOM 1927 C CA . LEU A 1 258 ? -3.397 0.678 22.030 1.00 86.56 258 LEU A CA 1
ATOM 1928 C C . LEU A 1 258 ? -4.538 0.362 21.055 1.00 86.56 258 LEU A C 1
ATOM 1930 O O . LEU A 1 258 ? -5.568 1.028 21.092 1.00 86.56 258 LEU A O 1
ATOM 1934 N N . PHE A 1 259 ? -4.343 -0.636 20.191 1.00 86.56 259 PHE A N 1
ATOM 1935 C CA . PHE A 1 259 ? -5.278 -1.017 19.132 1.00 86.56 259 PHE A CA 1
ATOM 1936 C C . PHE A 1 259 ? -5.947 -2.357 19.403 1.00 86.56 259 PHE A C 1
ATOM 1938 O O . PHE A 1 259 ? -6.756 -2.804 18.599 1.00 86.56 259 PHE A O 1
ATOM 1945 N N . ALA A 1 260 ? -5.615 -3.018 20.514 1.00 80.81 260 ALA A N 1
ATOM 1946 C CA . ALA A 1 260 ? -6.277 -4.250 20.893 1.00 80.81 260 ALA A CA 1
ATOM 1947 C C . ALA A 1 260 ? -7.780 -3.985 21.032 1.00 80.81 260 ALA A C 1
ATOM 1949 O O . ALA A 1 260 ? -8.202 -3.109 21.793 1.00 80.81 260 ALA A O 1
ATOM 1950 N N . ASN A 1 261 ? -8.589 -4.771 20.324 1.00 67.81 261 ASN A N 1
ATOM 1951 C CA . ASN A 1 261 ? -9.995 -4.898 20.646 1.00 67.81 261 ASN A CA 1
ATOM 1952 C C . ASN A 1 261 ? -10.051 -5.441 22.063 1.00 67.81 261 ASN A C 1
ATOM 1954 O O . ASN A 1 261 ? -9.949 -6.647 22.286 1.00 67.81 261 ASN A O 1
ATOM 1958 N N . VAL A 1 262 ? -10.259 -4.553 23.032 1.00 52.91 262 VAL A N 1
ATOM 1959 C CA . VAL A 1 262 ? -10.867 -4.940 24.296 1.00 52.91 262 VAL A CA 1
ATOM 1960 C C . VAL A 1 262 ? -12.317 -5.260 23.954 1.00 52.91 262 VAL A C 1
ATOM 1962 O O . VAL A 1 262 ? -13.243 -4.505 24.244 1.00 52.91 262 VAL A O 1
ATOM 1965 N N . ALA A 1 263 ? -12.514 -6.382 23.262 1.00 45.97 263 ALA A N 1
ATOM 1966 C CA . ALA A 1 263 ? -13.745 -7.114 23.359 1.00 45.97 263 ALA A CA 1
ATOM 1967 C C . ALA A 1 263 ? -13.833 -7.462 24.840 1.00 45.97 263 ALA A C 1
ATOM 1969 O O . ALA A 1 263 ? -13.236 -8.424 25.316 1.00 45.97 263 ALA A O 1
ATOM 1970 N N . VAL A 1 264 ? -14.534 -6.624 25.600 1.00 47.91 264 VAL A N 1
ATOM 1971 C CA . VAL A 1 264 ? -15.211 -7.137 26.773 1.00 47.91 264 VAL A CA 1
ATOM 1972 C C . VAL A 1 264 ? -16.206 -8.121 26.171 1.00 47.91 264 VAL A C 1
ATOM 1974 O O . VAL A 1 264 ? -17.301 -7.732 25.770 1.00 47.91 264 VAL A O 1
ATOM 1977 N N . GLU A 1 265 ? -15.797 -9.381 25.997 1.00 47.31 265 GLU A N 1
ATOM 1978 C CA . GLU A 1 265 ? -16.760 -10.467 26.074 1.00 47.31 265 GLU A CA 1
ATOM 1979 C C . GLU A 1 265 ? -17.470 -10.207 27.397 1.00 47.31 265 GLU A C 1
ATOM 1981 O O . GLU A 1 265 ? -16.882 -10.357 28.468 1.00 47.31 265 GLU A O 1
ATOM 1986 N N . GLU A 1 266 ? -18.673 -9.632 27.326 1.00 61.16 266 GLU A N 1
ATOM 1987 C CA . GLU A 1 266 ? -19.492 -9.435 28.508 1.00 61.16 266 GLU A CA 1
ATOM 1988 C C . GLU A 1 266 ? -19.731 -10.848 29.045 1.00 61.16 266 GLU A C 1
ATOM 1990 O O . GLU A 1 266 ? -20.546 -11.589 28.496 1.00 61.16 266 GLU A O 1
ATOM 1995 N N . ILE A 1 267 ? -18.961 -11.252 30.059 1.00 74.56 267 ILE A N 1
ATOM 1996 C CA . ILE A 1 267 ? -19.120 -12.553 30.697 1.00 74.56 267 ILE A CA 1
ATOM 1997 C C . ILE A 1 267 ? -20.543 -12.557 31.252 1.00 74.56 267 ILE A C 1
ATOM 1999 O O . ILE A 1 267 ? -20.851 -11.800 32.175 1.00 74.56 267 ILE A O 1
ATOM 2003 N N . GLU A 1 268 ? -21.433 -13.352 30.652 1.00 82.62 268 GLU A N 1
ATOM 2004 C CA . GLU A 1 268 ? -22.776 -13.547 31.191 1.00 82.62 268 GLU A CA 1
ATOM 2005 C C . GLU A 1 268 ? -22.635 -14.292 32.518 1.00 82.62 268 GLU A C 1
ATOM 2007 O O . GLU A 1 268 ? -22.239 -15.458 32.578 1.00 82.62 268 GLU A O 1
ATOM 2012 N N . LEU A 1 269 ? -22.924 -13.577 33.598 1.00 86.75 269 LEU A N 1
ATOM 2013 C CA . LEU A 1 269 ? -22.900 -14.115 34.944 1.00 86.75 269 LEU A CA 1
ATOM 2014 C C . LEU A 1 269 ? -24.246 -14.771 35.272 1.00 86.75 269 LEU A C 1
ATOM 2016 O O . LEU A 1 269 ? -25.270 -14.512 34.634 1.00 86.75 269 LEU A O 1
ATOM 2020 N N . ASP A 1 270 ? -24.255 -15.599 36.317 1.00 87.12 270 ASP A N 1
ATOM 2021 C CA . ASP A 1 270 ? -25.474 -16.262 36.776 1.00 87.12 270 ASP A CA 1
ATOM 2022 C C . ASP A 1 270 ? -26.574 -15.236 37.097 1.00 87.12 270 ASP A C 1
ATOM 2024 O O . ASP A 1 270 ? -26.368 -14.246 37.808 1.00 87.12 270 ASP A O 1
ATOM 2028 N N . THR A 1 271 ? -27.778 -15.493 36.588 1.00 88.50 271 THR A N 1
ATOM 2029 C CA . THR A 1 271 ? -28.927 -14.621 36.801 1.00 88.50 271 THR A CA 1
ATOM 2030 C C . THR A 1 271 ? -29.308 -14.492 38.276 1.00 88.50 271 THR A C 1
ATOM 2032 O O . THR A 1 271 ? -29.915 -13.487 38.647 1.00 88.50 271 THR A O 1
ATOM 2035 N N . ASP A 1 272 ? -28.951 -15.448 39.133 1.00 90.88 272 ASP A N 1
ATOM 2036 C CA . ASP A 1 272 ? -29.245 -15.395 40.570 1.00 90.88 272 ASP A CA 1
ATOM 2037 C C . ASP A 1 272 ? -28.439 -14.319 41.319 1.00 90.88 272 ASP A C 1
ATOM 2039 O O . ASP A 1 272 ? -28.774 -13.969 42.450 1.00 90.88 272 ASP A O 1
ATOM 2043 N N . LEU A 1 273 ? -27.430 -13.716 40.677 1.00 93.19 273 LEU A N 1
ATOM 2044 C CA . LEU A 1 273 ? -26.667 -12.596 41.237 1.00 93.19 273 LEU A CA 1
ATOM 2045 C C . LEU A 1 273 ? -27.439 -11.271 41.259 1.00 93.19 273 LEU A C 1
ATOM 2047 O O . LEU A 1 273 ? -26.980 -10.307 41.873 1.00 93.19 273 LEU A O 1
ATOM 2051 N N . VAL A 1 274 ? -28.595 -11.196 40.595 1.00 95.81 274 VAL A N 1
ATOM 2052 C CA . VAL A 1 274 ? -29.444 -10.001 40.578 1.00 95.81 274 VAL A CA 1
ATOM 2053 C C . VAL A 1 274 ? -30.886 -10.371 40.887 1.00 95.81 274 VAL A C 1
ATOM 2055 O O . VAL A 1 274 ? -31.481 -11.236 40.244 1.00 95.81 274 VAL A O 1
ATOM 2058 N N . SER A 1 275 ? -31.507 -9.632 41.801 1.00 94.81 275 SER A N 1
ATOM 2059 C CA . SER A 1 275 ? -32.948 -9.665 42.031 1.00 94.81 275 SER A CA 1
ATOM 2060 C C . SER A 1 275 ? -33.595 -8.337 41.618 1.00 94.81 275 SER A C 1
ATOM 2062 O O . SER A 1 275 ? -33.048 -7.254 41.825 1.00 94.81 275 SER A O 1
ATOM 2064 N N . ALA A 1 276 ? -34.765 -8.417 40.978 1.00 95.25 276 ALA A N 1
ATOM 2065 C CA . ALA A 1 276 ? -35.530 -7.261 40.516 1.00 95.25 276 ALA A CA 1
ATOM 2066 C C . ALA A 1 276 ? -36.978 -7.378 41.011 1.00 95.25 276 ALA A C 1
ATOM 2068 O O . ALA A 1 276 ? -37.689 -8.302 40.611 1.00 95.25 276 ALA A O 1
ATOM 2069 N N . PHE A 1 277 ? -37.405 -6.485 41.907 1.00 95.94 277 PHE A N 1
ATOM 2070 C CA . PHE A 1 277 ? -38.708 -6.576 42.570 1.00 95.94 277 PHE A CA 1
ATOM 2071 C C . PHE A 1 277 ? -39.324 -5.203 42.917 1.00 95.94 277 PHE A C 1
ATOM 2073 O O . PHE A 1 277 ? -38.597 -4.241 43.161 1.00 95.94 277 PHE A O 1
ATOM 2080 N N . PRO A 1 278 ? -40.663 -5.098 42.999 1.00 93.12 278 PRO A N 1
A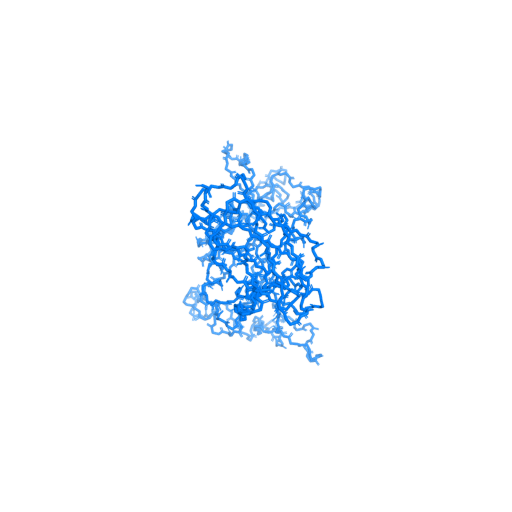TOM 2081 C CA . PRO A 1 278 ? -41.624 -6.100 42.541 1.00 93.12 278 PRO A CA 1
ATOM 2082 C C . PRO A 1 278 ? -41.552 -6.277 41.014 1.00 93.12 278 PRO A C 1
ATOM 2084 O O . PRO A 1 278 ? -41.144 -5.373 40.292 1.00 93.12 278 PRO A O 1
ATOM 2087 N N . ASN A 1 279 ? -41.880 -7.473 40.533 1.00 91.81 279 ASN A N 1
ATOM 2088 C CA . ASN A 1 279 ? -41.962 -7.783 39.109 1.00 91.81 279 ASN A CA 1
ATOM 2089 C C . ASN A 1 279 ? -43.166 -8.721 38.902 1.00 91.81 279 ASN A C 1
ATOM 2091 O O . ASN A 1 279 ? -43.081 -9.876 39.329 1.00 91.81 279 ASN A O 1
ATOM 2095 N N . PRO A 1 280 ? -44.289 -8.256 38.319 1.00 93.62 280 PRO A N 1
ATOM 2096 C CA . PRO A 1 280 ? -44.469 -6.963 37.639 1.00 93.62 280 PRO A CA 1
ATOM 2097 C C . PRO A 1 280 ? -44.456 -5.722 38.556 1.00 93.62 280 PRO A C 1
ATOM 2099 O O . PRO A 1 280 ? -44.672 -5.835 39.763 1.00 93.62 280 PRO A O 1
ATOM 2102 N N . THR A 1 281 ? -44.225 -4.532 37.987 1.00 95.25 281 THR A N 1
ATOM 2103 C CA . THR A 1 281 ? -44.279 -3.233 38.697 1.00 95.25 281 THR A CA 1
ATOM 2104 C C . THR A 1 281 ? -44.955 -2.133 37.871 1.00 95.25 281 THR A C 1
ATOM 2106 O O . THR A 1 281 ? -44.925 -2.167 36.643 1.00 95.25 281 THR A O 1
ATOM 2109 N N . SER A 1 282 ? -45.552 -1.144 38.543 1.00 92.19 282 SER A N 1
ATOM 2110 C CA . SER A 1 282 ? -46.220 0.017 37.930 1.00 92.19 282 SER A CA 1
ATOM 2111 C C . SER A 1 282 ? -45.554 1.363 38.242 1.00 92.19 282 SER A C 1
ATOM 2113 O O . SER A 1 282 ? -45.858 2.357 37.583 1.00 92.19 282 SER A O 1
ATOM 2115 N N . ALA A 1 283 ? -44.665 1.414 39.243 1.00 92.31 283 ALA A N 1
ATOM 2116 C CA . ALA A 1 283 ? -44.125 2.671 39.765 1.00 92.31 283 ALA A CA 1
ATOM 2117 C C . ALA A 1 283 ? -42.627 2.601 40.065 1.00 92.31 283 ALA A C 1
ATOM 2119 O O . ALA A 1 283 ? -41.841 3.266 39.402 1.00 92.31 283 ALA A O 1
ATOM 2120 N N . THR A 1 284 ? -42.215 1.762 41.016 1.00 95.12 284 THR A N 1
ATOM 2121 C CA . THR A 1 284 ? -40.806 1.648 41.414 1.00 95.12 284 THR A CA 1
ATOM 2122 C C . THR A 1 284 ? -40.333 0.212 41.255 1.00 95.12 284 THR A C 1
ATOM 2124 O O . THR A 1 284 ? -40.951 -0.714 41.782 1.00 95.12 284 THR A O 1
ATOM 2127 N N . LEU A 1 285 ? -39.222 0.028 40.548 1.00 96.31 285 LEU A N 1
ATOM 2128 C CA . LEU A 1 285 ? -38.478 -1.222 40.464 1.00 96.31 285 LEU A CA 1
ATOM 2129 C C . LEU A 1 285 ? -37.243 -1.129 41.361 1.00 96.31 285 LEU A C 1
ATOM 2131 O O . LEU A 1 285 ? -36.435 -0.215 41.217 1.00 96.31 285 LEU A O 1
ATOM 2135 N N . THR A 1 286 ? -37.069 -2.085 42.264 1.00 96.56 286 THR A N 1
ATOM 2136 C CA . THR A 1 286 ? -35.828 -2.250 43.024 1.00 96.56 286 THR A CA 1
ATOM 2137 C C . THR A 1 286 ? -34.962 -3.291 42.339 1.00 96.56 286 THR A C 1
ATOM 2139 O O . THR A 1 286 ? -35.399 -4.422 42.154 1.00 96.56 286 THR A O 1
ATOM 2142 N N . VAL A 1 287 ? -33.733 -2.917 42.000 1.00 96.62 287 VAL A N 1
ATOM 2143 C CA . VAL A 1 287 ? -32.694 -3.810 41.483 1.00 96.62 287 VAL A CA 1
ATOM 2144 C C . VAL A 1 287 ? -31.663 -3.998 42.581 1.00 96.62 287 VAL A C 1
ATOM 2146 O O . VAL A 1 287 ? -31.102 -3.014 43.065 1.00 96.62 287 VAL A O 1
ATOM 2149 N N . ARG A 1 288 ? -31.427 -5.237 43.000 1.00 96.56 288 ARG A N 1
ATOM 2150 C CA . ARG A 1 288 ? -30.468 -5.584 44.048 1.00 96.56 288 ARG A CA 1
ATOM 2151 C C . ARG A 1 288 ? -29.454 -6.582 43.506 1.00 96.56 288 ARG A C 1
ATOM 2153 O O . ARG A 1 288 ? -29.831 -7.576 42.895 1.00 96.56 288 ARG A O 1
ATOM 2160 N N . ALA A 1 289 ? -28.184 -6.300 43.754 1.00 95.38 289 ALA A N 1
ATOM 2161 C CA . ALA A 1 289 ? -27.101 -7.245 43.572 1.00 95.38 289 ALA A CA 1
ATOM 2162 C C . ALA A 1 289 ? -26.989 -8.145 44.808 1.00 95.38 289 ALA A C 1
ATOM 2164 O O . ALA A 1 289 ? -26.991 -7.672 45.948 1.00 95.38 289 ALA A O 1
ATOM 2165 N N . GLU A 1 290 ? -26.902 -9.447 44.571 1.00 92.50 290 GLU A N 1
ATOM 2166 C CA . GLU A 1 290 ? -26.724 -10.457 45.606 1.00 92.50 290 GLU A CA 1
ATOM 2167 C C . GLU A 1 290 ? -25.231 -10.667 45.911 1.00 92.50 290 GLU A C 1
ATOM 2169 O O . GLU A 1 290 ? -24.345 -10.117 45.254 1.00 92.50 290 GLU A O 1
ATOM 2174 N N . GLN A 1 291 ? -24.935 -11.446 46.956 1.00 89.75 291 GLN A N 1
ATOM 2175 C CA . GLN A 1 291 ? -23.559 -11.794 47.353 1.00 89.75 291 GLN A CA 1
ATOM 2176 C C . GLN A 1 291 ? -22.648 -10.579 47.635 1.00 89.75 291 GLN A C 1
ATOM 2178 O O . GLN A 1 291 ? -21.436 -10.658 47.474 1.00 89.75 291 GLN A O 1
ATOM 2183 N N . GLN A 1 292 ? -23.230 -9.457 48.080 1.00 86.44 292 GLN A N 1
ATOM 2184 C CA . GLN A 1 292 ? -22.520 -8.198 48.369 1.00 86.44 292 GLN A CA 1
ATOM 2185 C C . GLN A 1 292 ? -21.770 -7.590 47.167 1.00 86.44 292 GLN A C 1
ATOM 2187 O O . GLN A 1 292 ? -20.865 -6.779 47.358 1.00 86.44 292 GLN A O 1
ATOM 2192 N N . ARG A 1 293 ? -22.162 -7.933 45.935 1.00 90.81 293 ARG A N 1
ATOM 2193 C CA . ARG A 1 293 ? -21.606 -7.334 44.715 1.00 90.81 293 ARG A CA 1
ATOM 2194 C C . ARG A 1 293 ? -22.078 -5.888 44.526 1.00 90.81 293 ARG A C 1
ATOM 2196 O O . ARG A 1 293 ? -23.184 -5.524 44.932 1.00 90.81 293 ARG A O 1
ATOM 2203 N N . THR A 1 294 ? -21.253 -5.070 43.881 1.00 94.00 294 THR A N 1
ATOM 2204 C CA . THR A 1 294 ? -21.573 -3.682 43.523 1.00 94.00 294 THR A CA 1
ATOM 2205 C C . THR A 1 294 ? -21.958 -3.579 42.058 1.00 94.00 294 THR A C 1
ATOM 2207 O O . THR A 1 294 ? -21.278 -4.112 41.193 1.00 94.00 294 THR A O 1
ATOM 2210 N N . ILE A 1 295 ? -23.065 -2.895 41.788 1.00 95.00 295 ILE A N 1
ATOM 2211 C CA . ILE A 1 295 ? -23.531 -2.603 40.434 1.00 95.00 295 ILE A CA 1
ATOM 2212 C C . ILE A 1 295 ? -22.789 -1.372 39.922 1.00 95.00 295 ILE A C 1
ATOM 2214 O O . ILE A 1 295 ? -22.839 -0.345 40.602 1.00 95.00 295 ILE A O 1
ATOM 2218 N N . ASP A 1 296 ? -22.244 -1.456 38.708 1.00 91.19 296 ASP A N 1
ATOM 2219 C CA . ASP A 1 296 ? -21.511 -0.371 38.039 1.00 91.19 296 ASP A CA 1
ATOM 2220 C C . ASP A 1 296 ? -22.387 0.412 37.055 1.00 91.19 296 ASP A C 1
ATOM 2222 O O . ASP A 1 296 ? -22.344 1.646 36.960 1.00 91.19 296 ASP A O 1
ATOM 2226 N N . LYS A 1 297 ? -23.224 -0.319 36.311 1.00 93.00 297 LYS A N 1
ATOM 2227 C CA . LYS A 1 297 ? -24.095 0.235 35.270 1.00 93.00 297 LYS A CA 1
ATOM 2228 C C . LYS A 1 297 ? -25.370 -0.594 35.122 1.00 93.00 297 LYS A C 1
ATOM 2230 O O . LYS A 1 297 ? -25.360 -1.807 35.298 1.00 93.00 297 LYS A O 1
ATOM 2235 N N . ILE A 1 298 ? -26.480 0.052 34.777 1.00 94.88 298 ILE A N 1
ATOM 2236 C CA . ILE A 1 298 ? -27.737 -0.619 34.414 1.00 94.88 298 ILE A CA 1
ATOM 2237 C C . ILE A 1 298 ? -28.247 -0.028 33.102 1.00 94.88 298 ILE A C 1
ATOM 2239 O O . ILE A 1 298 ? -28.453 1.183 33.023 1.00 94.88 298 ILE A O 1
ATOM 2243 N N . ASN A 1 299 ? -28.521 -0.882 32.118 1.00 94.75 299 ASN A N 1
ATOM 2244 C CA . ASN A 1 299 ? -29.194 -0.512 30.873 1.00 94.75 299 ASN A CA 1
ATOM 2245 C C . ASN A 1 299 ? -30.570 -1.182 30.818 1.00 94.75 299 ASN A C 1
ATOM 2247 O O . ASN A 1 299 ? -30.679 -2.384 31.065 1.00 94.75 299 ASN A O 1
ATOM 2251 N N . LEU A 1 300 ? -31.609 -0.430 30.462 1.00 93.56 300 LEU A N 1
ATOM 2252 C CA . LEU A 1 300 ? -32.939 -0.966 30.174 1.00 93.56 300 LEU A CA 1
ATOM 2253 C C . LEU A 1 300 ? -33.261 -0.819 28.691 1.00 93.56 300 LEU A C 1
ATOM 2255 O O . LEU A 1 300 ? -33.038 0.237 28.105 1.00 93.56 300 LEU A O 1
ATOM 2259 N N . TYR A 1 301 ? -33.864 -1.859 28.129 1.00 92.38 301 TYR A N 1
ATOM 2260 C CA . TYR A 1 301 ? -34.297 -1.945 26.742 1.00 92.38 301 TYR A CA 1
ATOM 2261 C C . TYR A 1 301 ? -35.778 -2.330 26.667 1.00 92.38 301 TYR A C 1
ATOM 2263 O O . TYR A 1 301 ? -36.271 -3.075 27.522 1.00 92.38 301 TYR A O 1
ATOM 2271 N N . ASN A 1 302 ? -36.486 -1.846 25.648 1.00 89.44 302 ASN A N 1
ATOM 2272 C CA . ASN A 1 302 ? -37.838 -2.314 25.318 1.00 89.44 302 ASN A CA 1
ATOM 2273 C C . ASN A 1 302 ? -37.801 -3.636 24.520 1.00 89.44 302 ASN A C 1
ATOM 2275 O O . ASN A 1 302 ? -36.731 -4.192 24.261 1.00 89.44 302 ASN A O 1
ATOM 2279 N N . VAL A 1 303 ? -38.972 -4.166 24.143 1.00 87.31 303 VAL A N 1
ATOM 2280 C CA . VAL A 1 303 ? -39.071 -5.420 23.369 1.00 87.31 303 VAL A CA 1
ATOM 2281 C C . VAL A 1 303 ? -38.524 -5.295 21.948 1.00 87.31 303 VAL A C 1
ATOM 2283 O O . VAL A 1 303 ? -38.121 -6.297 21.365 1.00 87.31 303 VAL A O 1
ATOM 2286 N N . GLU A 1 304 ? -38.471 -4.078 21.410 1.00 86.00 304 GLU A N 1
ATOM 2287 C CA . GLU A 1 304 ? -37.862 -3.756 20.120 1.00 86.00 304 GLU A CA 1
ATOM 2288 C C . GLU A 1 304 ? -36.325 -3.652 20.193 1.00 86.00 304 GLU A C 1
ATOM 2290 O O . GLU A 1 304 ? -35.679 -3.401 19.178 1.00 86.00 304 GLU A O 1
ATOM 2295 N N . GLY A 1 305 ? -35.722 -3.836 21.377 1.00 83.00 305 GLY A N 1
ATOM 2296 C CA . GLY A 1 305 ? -34.273 -3.760 21.589 1.00 83.00 305 GLY A CA 1
ATOM 2297 C C . GLY A 1 305 ? -33.719 -2.335 21.676 1.00 83.00 305 GLY A C 1
ATOM 2298 O O . GLY A 1 305 ? -32.506 -2.146 21.736 1.00 83.00 305 GLY A O 1
ATOM 2299 N N . GLN A 1 306 ? -34.580 -1.318 21.710 1.00 82.88 306 GLN A N 1
ATOM 2300 C CA . GLN A 1 306 ? -34.170 0.073 21.868 1.00 82.88 306 GLN A CA 1
ATOM 2301 C C . GLN A 1 306 ? -33.807 0.347 23.326 1.00 82.88 306 GLN A C 1
ATOM 2303 O O . GLN A 1 306 ? -34.557 -0.000 24.240 1.00 82.88 306 GLN A O 1
ATOM 2308 N N . LEU A 1 307 ? -32.667 1.004 23.541 1.00 89.38 307 LEU A N 1
ATOM 2309 C CA . LEU A 1 307 ? -32.225 1.457 24.857 1.00 89.38 307 LEU A CA 1
ATOM 2310 C C . LEU A 1 307 ? -33.159 2.569 25.355 1.00 89.38 307 LEU A C 1
ATOM 2312 O O . LEU A 1 307 ? -33.185 3.659 24.787 1.00 89.38 307 LEU A O 1
ATOM 2316 N N . VAL A 1 308 ? -33.919 2.294 26.415 1.00 92.12 308 VAL A N 1
ATOM 2317 C CA . VAL A 1 308 ? -34.875 3.250 26.996 1.00 92.12 308 VAL A CA 1
ATOM 2318 C C . VAL A 1 308 ? -34.267 4.076 28.121 1.00 92.12 308 VAL A C 1
ATOM 2320 O O . VAL A 1 308 ? -34.694 5.206 28.334 1.00 92.12 308 VAL A O 1
ATOM 2323 N N . GLN A 1 309 ? -33.291 3.526 28.849 1.00 91.75 309 GLN A N 1
ATOM 2324 C CA . GLN A 1 309 ? -32.637 4.235 29.945 1.00 91.75 309 GLN A CA 1
ATOM 2325 C C . GLN A 1 309 ? -31.289 3.610 30.309 1.00 91.75 309 GLN A C 1
ATOM 2327 O O . GLN A 1 309 ? -31.145 2.387 30.307 1.00 91.75 309 GLN A O 1
ATOM 2332 N N . THR A 1 310 ? -30.346 4.461 30.720 1.00 92.31 310 THR A N 1
ATOM 2333 C CA . THR A 1 310 ? -29.036 4.057 31.244 1.00 92.31 310 THR A CA 1
ATOM 2334 C C . THR A 1 310 ? -28.753 4.725 32.584 1.00 92.31 310 THR A C 1
ATOM 2336 O O . THR A 1 310 ? -28.989 5.920 32.765 1.00 92.31 310 THR A O 1
ATOM 2339 N N . TYR A 1 311 ? -28.182 3.958 33.508 1.00 90.50 311 TYR A N 1
ATOM 2340 C CA . TYR A 1 311 ? -27.612 4.436 34.763 1.00 90.50 311 TYR A CA 1
ATOM 2341 C C . TYR A 1 311 ? -26.134 4.048 34.805 1.00 90.50 311 TYR A C 1
ATOM 2343 O O . TYR A 1 311 ? -25.828 2.862 34.761 1.00 90.50 311 TYR A O 1
ATOM 2351 N N . THR A 1 312 ? -25.230 5.023 34.888 1.00 88.56 312 THR A N 1
ATOM 2352 C CA . THR A 1 312 ? -23.770 4.814 34.943 1.00 88.56 312 THR A CA 1
ATOM 2353 C C . THR A 1 312 ? -23.183 5.266 36.278 1.00 88.56 312 THR A C 1
ATOM 2355 O O . THR A 1 312 ? -23.868 5.921 37.070 1.00 88.56 312 THR A O 1
ATOM 2358 N N . ASN A 1 313 ? -21.903 4.941 36.505 1.00 82.69 313 ASN A N 1
ATOM 2359 C CA . ASN A 1 313 ? -21.127 5.329 37.689 1.00 82.69 313 ASN A CA 1
ATOM 2360 C C . ASN A 1 313 ? -21.831 4.944 38.997 1.00 82.69 313 ASN A C 1
ATOM 2362 O O . ASN A 1 313 ? -21.835 5.696 39.976 1.00 82.69 313 ASN A O 1
ATOM 2366 N N . LEU A 1 314 ? -22.494 3.789 38.981 1.00 82.69 314 LEU A N 1
ATOM 2367 C CA . LEU A 1 314 ? -23.080 3.200 40.166 1.00 82.69 314 LEU A CA 1
ATOM 2368 C C . LEU A 1 314 ? -21.953 2.506 40.941 1.00 82.69 314 LEU A C 1
ATOM 2370 O O . LEU A 1 314 ? -21.052 1.937 40.350 1.00 82.69 314 LEU A O 1
ATOM 2374 N N . ILE A 1 315 ? -21.969 2.608 42.267 1.00 90.94 315 ILE A N 1
ATOM 2375 C CA . ILE A 1 315 ? -21.149 1.777 43.161 1.00 90.94 315 ILE A CA 1
ATOM 2376 C C . ILE A 1 315 ? -22.058 1.432 44.338 1.00 90.94 315 ILE A C 1
ATOM 2378 O O . ILE A 1 315 ? -21.910 1.922 45.458 1.00 90.94 315 ILE A O 1
ATOM 2382 N N . VAL A 1 316 ? -23.133 0.703 44.036 1.00 93.00 316 VAL A N 1
ATOM 2383 C CA . VAL A 1 316 ? -24.206 0.404 44.993 1.00 93.00 316 VAL A CA 1
ATOM 2384 C C . VAL A 1 316 ? -24.624 -1.054 44.895 1.00 93.00 316 VAL A C 1
ATOM 2386 O O . VAL A 1 316 ? -24.627 -1.640 43.819 1.00 93.00 316 VAL A O 1
ATOM 2389 N N . THR A 1 317 ? -25.040 -1.635 46.015 1.00 93.81 317 THR A N 1
ATOM 2390 C CA . THR A 1 317 ? -25.611 -2.992 46.058 1.00 93.81 317 THR A CA 1
ATOM 2391 C C . THR A 1 317 ? -27.100 -3.008 45.695 1.00 93.81 317 THR A C 1
ATOM 2393 O O . THR A 1 317 ? -27.670 -4.061 45.420 1.00 93.81 317 THR A O 1
ATOM 2396 N N . GLN A 1 318 ? -27.761 -1.846 45.694 1.00 95.12 318 GLN A N 1
ATOM 2397 C CA . GLN A 1 318 ? -29.175 -1.708 45.355 1.00 95.12 318 GLN A CA 1
ATOM 2398 C C . GLN A 1 318 ? -29.455 -0.362 44.674 1.00 95.12 318 GLN A C 1
ATOM 2400 O O . GLN A 1 318 ? -28.950 0.680 45.095 1.00 95.12 318 GLN A O 1
ATOM 2405 N N . LYS A 1 319 ? -30.332 -0.371 43.665 1.00 96.31 319 LYS A N 1
ATOM 2406 C CA . LYS A 1 319 ? -30.840 0.818 42.975 1.00 96.31 319 LYS A CA 1
ATOM 2407 C C . LYS A 1 319 ? -32.362 0.762 42.856 1.00 96.31 319 LYS A C 1
ATOM 2409 O O . LYS A 1 319 ? -32.917 -0.237 42.412 1.00 96.31 319 LYS A O 1
ATOM 2414 N N . ASN A 1 320 ? -33.027 1.863 43.199 1.00 96.19 320 ASN A N 1
ATOM 2415 C CA . ASN A 1 320 ? -34.448 2.056 42.907 1.00 96.19 320 ASN A CA 1
ATOM 2416 C C . ASN A 1 320 ? -34.591 2.836 41.593 1.00 96.19 320 ASN A C 1
ATOM 2418 O O . ASN A 1 320 ? -33.925 3.858 41.400 1.00 96.19 320 ASN A O 1
ATOM 2422 N N . ILE A 1 321 ? -35.449 2.340 40.708 1.00 95.50 321 ILE A N 1
ATOM 2423 C CA . ILE A 1 321 ? -35.720 2.861 39.369 1.00 95.50 321 ILE A CA 1
ATOM 2424 C C . ILE A 1 321 ? -37.199 3.240 39.305 1.00 95.50 321 ILE A C 1
ATOM 2426 O O . ILE A 1 321 ? -38.062 2.408 39.575 1.00 95.50 321 ILE A O 1
ATOM 2430 N N . ASP A 1 322 ? -37.484 4.491 38.956 1.00 94.19 322 ASP A N 1
ATOM 2431 C CA . ASP A 1 322 ? -38.841 4.947 38.660 1.00 94.19 322 ASP A CA 1
ATOM 2432 C C . ASP A 1 322 ? -39.212 4.522 37.232 1.00 94.19 322 ASP A C 1
ATOM 2434 O O . ASP A 1 322 ? -38.558 4.921 36.268 1.00 94.19 322 ASP A O 1
ATOM 2438 N N . VAL A 1 323 ? -40.239 3.682 37.115 1.00 93.56 323 VAL A N 1
ATOM 2439 C CA . VAL A 1 323 ? -40.730 3.120 35.851 1.00 93.56 323 VAL A CA 1
ATOM 2440 C C . VAL A 1 323 ? -42.035 3.770 35.380 1.00 93.56 323 VAL A C 1
ATOM 2442 O O . VAL A 1 323 ? -42.606 3.351 34.373 1.00 93.56 323 VAL A O 1
ATOM 2445 N N . THR A 1 324 ? -42.525 4.804 36.072 1.00 91.50 324 THR A N 1
ATOM 2446 C CA . THR A 1 324 ? -43.808 5.459 35.752 1.00 91.50 324 THR A CA 1
ATOM 2447 C C . THR A 1 324 ? -43.850 6.055 34.345 1.00 91.50 324 THR A C 1
ATOM 2449 O O . THR A 1 324 ? -44.925 6.137 33.749 1.00 91.50 324 THR A O 1
ATOM 2452 N N . ASN A 1 325 ? -42.695 6.409 33.778 1.00 90.12 325 ASN A N 1
ATOM 2453 C CA . ASN A 1 325 ? -42.573 6.965 32.428 1.00 90.12 325 ASN A CA 1
ATOM 2454 C C . ASN A 1 325 ? -42.285 5.912 31.346 1.00 90.12 325 ASN A C 1
ATOM 2456 O O . ASN A 1 325 ? -42.232 6.255 30.169 1.00 90.12 325 ASN A O 1
ATOM 2460 N N . PHE A 1 326 ? -42.119 4.638 31.709 1.00 90.75 326 PHE A N 1
ATOM 2461 C CA . PHE A 1 326 ? -41.867 3.566 30.743 1.00 90.75 326 PHE A CA 1
ATOM 2462 C C . PHE A 1 326 ? -43.176 3.008 30.170 1.00 90.75 326 PHE A C 1
ATOM 2464 O O . PHE A 1 326 ? -44.247 3.129 30.779 1.00 90.75 326 PHE A O 1
ATOM 2471 N N . ASN A 1 327 ? -43.103 2.424 28.972 1.00 89.50 327 ASN A N 1
ATOM 2472 C CA . ASN A 1 327 ? -44.254 1.797 28.322 1.00 89.50 327 ASN A CA 1
ATOM 2473 C C . ASN A 1 327 ? -44.662 0.517 29.066 1.00 89.50 327 ASN A C 1
ATOM 2475 O O . ASN A 1 327 ? -43.833 -0.140 29.692 1.00 89.50 327 ASN A O 1
ATOM 2479 N N . ASN A 1 328 ? -45.941 0.142 28.994 1.00 91.31 328 ASN A N 1
ATOM 2480 C CA . ASN A 1 328 ? -46.376 -1.158 29.506 1.00 91.31 328 ASN A CA 1
ATOM 2481 C C . ASN A 1 328 ? -45.784 -2.279 28.643 1.00 91.31 328 ASN A C 1
ATOM 2483 O O . ASN A 1 328 ? -45.769 -2.176 27.418 1.00 91.31 328 ASN A O 1
ATOM 2487 N N . GLY A 1 329 ? -45.349 -3.365 29.280 1.00 91.12 329 GLY A N 1
ATOM 2488 C CA . GLY A 1 329 ? -44.825 -4.544 28.597 1.00 91.12 329 GLY A CA 1
ATOM 2489 C C . GLY A 1 329 ? -43.508 -5.062 29.166 1.00 91.12 329 GLY A C 1
ATOM 2490 O O . GLY A 1 329 ? -43.034 -4.649 30.229 1.00 91.12 329 GLY A O 1
ATOM 2491 N N . LEU A 1 330 ? -42.933 -6.022 28.444 1.00 93.25 330 LEU A N 1
ATOM 2492 C CA . LEU A 1 330 ? -41.662 -6.647 28.786 1.00 93.25 330 LEU A CA 1
ATOM 2493 C C . LEU A 1 330 ? -40.499 -5.693 28.486 1.00 93.25 330 LEU A C 1
ATOM 2495 O O . LEU A 1 330 ? -40.428 -5.097 27.420 1.00 93.25 330 LEU A O 1
ATOM 2499 N N . HIS A 1 331 ? -39.570 -5.592 29.421 1.00 93.69 331 HIS A N 1
ATOM 2500 C CA . HIS A 1 331 ? -38.314 -4.874 29.272 1.00 93.69 331 HIS A CA 1
ATOM 2501 C C . HIS A 1 331 ? -37.160 -5.825 29.577 1.00 93.69 331 HIS A C 1
ATOM 2503 O O . HIS A 1 331 ? -37.277 -6.727 30.416 1.00 93.69 331 HIS A O 1
ATOM 2509 N N . ILE A 1 332 ? -36.042 -5.623 28.889 1.00 95.44 332 ILE A N 1
ATOM 2510 C CA . ILE A 1 332 ? -34.793 -6.337 29.142 1.00 95.44 332 ILE A CA 1
ATOM 2511 C C . ILE A 1 332 ? -33.879 -5.390 29.908 1.00 95.44 332 ILE A C 1
ATOM 2513 O O . ILE A 1 332 ? -33.627 -4.274 29.473 1.00 95.44 332 ILE A O 1
ATOM 2517 N N . MET A 1 333 ? -33.388 -5.828 31.058 1.00 95.44 333 MET A N 1
ATOM 2518 C CA . MET A 1 333 ? -32.481 -5.069 31.904 1.00 95.44 333 MET A CA 1
ATOM 2519 C C . MET A 1 333 ? -31.134 -5.780 31.959 1.00 95.44 333 MET A C 1
ATOM 2521 O O . MET A 1 333 ? -31.063 -6.918 32.415 1.00 95.44 333 MET A O 1
ATOM 2525 N N . LYS A 1 334 ? -30.073 -5.104 31.524 1.00 95.38 334 LYS A N 1
ATOM 2526 C CA . LYS A 1 334 ? -28.690 -5.551 31.700 1.00 95.38 334 LYS A CA 1
ATOM 2527 C C . LYS A 1 334 ? -28.073 -4.834 32.894 1.00 95.38 334 LYS A C 1
ATOM 2529 O O . LYS A 1 334 ? -28.061 -3.603 32.926 1.00 95.38 334 LYS A O 1
ATOM 2534 N N . VAL A 1 335 ? -27.576 -5.594 33.862 1.00 95.12 335 VAL A N 1
ATOM 2535 C CA . VAL A 1 335 ? -26.913 -5.101 35.075 1.00 95.12 335 VAL A CA 1
ATOM 2536 C C . VAL A 1 335 ? -25.444 -5.483 35.003 1.00 95.12 335 VAL A C 1
ATOM 2538 O O . VAL A 1 335 ? -25.118 -6.659 34.888 1.00 95.12 335 VAL A O 1
ATOM 2541 N N . TYR A 1 336 ? -24.578 -4.484 35.041 1.00 92.88 336 TYR A N 1
ATOM 2542 C CA . TYR A 1 336 ? -23.142 -4.620 34.854 1.00 92.88 336 TYR A CA 1
ATOM 2543 C C . TYR A 1 336 ? -22.415 -4.585 36.194 1.00 92.88 336 TYR A C 1
ATOM 2545 O O . TYR A 1 336 ? -22.734 -3.763 37.060 1.00 92.88 336 TYR A O 1
ATOM 2553 N N . PHE A 1 337 ? -21.421 -5.454 36.300 1.00 91.50 337 PHE A N 1
ATOM 2554 C CA . PHE A 1 337 ? -20.455 -5.579 37.381 1.00 91.50 337 PHE A CA 1
ATOM 2555 C C . PHE A 1 337 ? -19.044 -5.419 36.802 1.00 91.50 337 PHE A C 1
ATOM 2557 O O . PHE A 1 337 ? -18.869 -5.466 35.582 1.00 91.50 337 PHE A O 1
ATOM 2564 N N . GLU A 1 338 ? -18.045 -5.313 37.674 1.00 86.75 338 GLU A N 1
ATOM 2565 C CA . GLU A 1 338 ? -16.633 -5.238 37.283 1.00 86.75 338 GLU A CA 1
ATOM 2566 C C . GLU A 1 338 ? -16.195 -6.446 36.433 1.00 86.75 338 GLU A C 1
ATOM 2568 O O . GLU A 1 338 ? -15.388 -6.309 35.517 1.00 86.75 338 GLU A O 1
ATOM 2573 N N . ASP A 1 339 ? -16.756 -7.627 36.712 1.00 84.31 339 ASP A N 1
ATOM 2574 C CA . ASP A 1 339 ? -16.369 -8.916 36.131 1.00 84.31 339 ASP A CA 1
ATOM 2575 C C . ASP A 1 339 ? -17.367 -9.483 35.104 1.00 84.31 339 ASP A C 1
ATOM 2577 O O . ASP A 1 339 ? -17.147 -10.581 34.596 1.00 84.31 339 ASP A O 1
ATOM 2581 N N . GLY A 1 340 ? -18.463 -8.782 34.785 1.00 87.81 340 GLY A N 1
ATOM 2582 C CA . GLY A 1 340 ? -19.437 -9.284 33.809 1.00 87.81 340 GLY A CA 1
ATOM 2583 C C . GLY A 1 340 ? -20.808 -8.609 33.832 1.00 87.81 340 GLY A C 1
ATOM 2584 O O . GLY A 1 340 ? -21.006 -7.537 34.406 1.00 87.81 340 GLY A O 1
ATOM 2585 N N . VAL A 1 341 ? -21.785 -9.245 33.182 1.00 93.25 341 VAL A N 1
ATOM 2586 C CA . VAL A 1 341 ? -23.153 -8.729 33.030 1.00 93.25 341 VAL A CA 1
ATOM 2587 C C . VAL A 1 341 ? -24.193 -9.778 33.417 1.00 93.25 341 VAL A C 1
ATOM 2589 O O . VAL A 1 341 ? -24.031 -10.965 33.157 1.00 93.25 341 VAL A O 1
ATOM 2592 N N . VAL A 1 342 ? -25.302 -9.333 34.007 1.00 94.69 342 VAL A N 1
ATOM 2593 C CA . VAL A 1 342 ? -26.498 -10.150 34.239 1.00 94.69 342 VAL A CA 1
ATOM 2594 C C . VAL A 1 342 ? -27.678 -9.564 33.477 1.00 94.69 342 VAL A C 1
ATOM 2596 O O . VAL A 1 342 ? -28.019 -8.389 33.641 1.00 94.69 342 VAL A O 1
ATOM 2599 N N . THR A 1 343 ? -28.361 -10.402 32.700 1.00 94.94 343 THR A N 1
ATOM 2600 C CA . THR A 1 343 ? -29.568 -10.024 31.957 1.00 94.94 343 THR A CA 1
ATOM 2601 C C . THR A 1 343 ? -30.836 -10.476 32.700 1.00 94.94 343 THR A C 1
ATOM 2603 O O . THR A 1 343 ? -31.021 -11.655 33.001 1.00 94.94 343 THR A O 1
ATOM 2606 N N . LYS A 1 344 ? -31.765 -9.550 32.981 1.00 93.81 344 LYS A N 1
ATOM 2607 C CA . LYS A 1 344 ? -33.072 -9.820 33.608 1.00 93.81 344 LYS A CA 1
ATOM 2608 C C . LYS A 1 344 ? -34.234 -9.309 32.772 1.00 93.81 344 LYS A C 1
ATOM 2610 O O . LYS A 1 344 ? -34.196 -8.230 32.194 1.00 93.81 344 LYS A O 1
ATOM 2615 N N . LYS A 1 345 ? -35.319 -10.077 32.777 1.00 94.00 345 LYS A N 1
ATOM 2616 C CA . LYS A 1 345 ? -36.606 -9.698 32.190 1.00 94.00 345 LYS A CA 1
ATOM 2617 C C . LYS A 1 345 ? -37.482 -9.040 33.252 1.00 94.00 345 LYS A C 1
ATOM 2619 O O . LYS A 1 345 ? -37.729 -9.638 34.299 1.00 94.00 345 LYS A O 1
ATOM 2624 N N . VAL A 1 346 ? -37.971 -7.835 32.976 1.00 94.12 346 VAL A N 1
ATOM 2625 C CA . VAL A 1 346 ? -38.824 -7.063 33.889 1.00 94.12 346 VAL A CA 1
ATOM 2626 C C . VAL A 1 346 ? -40.130 -6.712 33.193 1.00 94.12 346 VAL A C 1
ATOM 2628 O O . VAL A 1 346 ? -40.130 -6.286 32.044 1.00 94.12 346 VAL A O 1
ATOM 2631 N N . MET A 1 347 ? -41.254 -6.901 33.876 1.00 94.19 347 MET A N 1
ATOM 2632 C CA . MET A 1 347 ? -42.581 -6.595 33.362 1.00 94.19 347 MET A CA 1
ATOM 2633 C C . MET A 1 347 ? -43.110 -5.309 33.994 1.00 94.19 347 MET A C 1
ATOM 2635 O O . MET A 1 347 ? -43.225 -5.206 35.217 1.00 94.19 347 MET A O 1
ATOM 2639 N N . ILE A 1 348 ? -43.451 -4.339 33.149 1.00 93.88 348 ILE A N 1
ATOM 2640 C CA . ILE A 1 348 ? -44.047 -3.069 33.568 1.00 93.88 348 ILE A CA 1
ATOM 2641 C C . ILE A 1 348 ? -45.535 -3.106 33.237 1.00 93.88 348 ILE A C 1
ATOM 2643 O O . ILE A 1 348 ? -45.915 -3.335 32.086 1.00 93.88 348 ILE A O 1
ATOM 2647 N N . GLN A 1 349 ? -46.377 -2.911 34.249 1.00 90.31 349 GLN A N 1
ATOM 2648 C CA . GLN A 1 349 ? -47.829 -2.994 34.127 1.00 90.31 349 GLN A CA 1
ATOM 2649 C C . GLN A 1 349 ? -48.486 -1.927 35.003 1.00 90.31 349 GLN A C 1
ATOM 2651 O O . GLN A 1 349 ? -48.501 -2.064 36.223 1.00 90.31 349 GLN A O 1
ATOM 2656 N N . LYS A 1 350 ? -49.001 -0.869 34.372 1.00 82.69 350 LYS A N 1
ATOM 2657 C CA . LYS A 1 350 ? -49.762 0.214 35.020 1.00 82.69 350 LYS A CA 1
ATOM 2658 C C . LYS A 1 350 ? -51.233 -0.117 35.213 1.00 82.69 350 LYS A C 1
ATOM 2660 O O . LYS A 1 350 ? -51.802 -0.772 34.307 1.00 82.69 350 LYS A O 1
#

Secondary structure (DSSP, 8-state):
-HHHHHHHHTT--SGGGG-SGGGB-TTSSBS--HHHH--TTS-S----TTSS--S---SSTTSS--S--S-EEEES-EES-GGG--SSSPPEEEEE-TT-SSS-SSEEEEE-TTT--EEEEEEEHHHHHHHHHHHTGGGGGTTTB---SHHHHHHHTTSTT-TTEEE-----EE-TTS-EE---S-TT----HHHHTT---HHHHHTT--TTTS-HHHHHHHH-TT--HHHHHHTHHHHHHHHHHHHHHHTT-GGGGGTB-------B--GGGEEEESSSBSSEEEEEESTTPPB-EEEEE-TT--EEEEE-S--BSEEEEE-TTSPSEEEEEEEEETTEEEEEEEEE--

pLDDT: mean 89.56, std 9.04, range [45.97, 98.5]

Sequence (350 aa):
TGGYISLATASLDEYNDVVLPKFIGSNGLPMVIEQINGDINAEAVGVIPGTTDTLCYPNFAGLGLNSDFQLSVNMGGAMGDSSWLDADDIPMISFHVPSDPSAPYAEGILIVPTTGDLVVEVQGSYAVQEKANAIGVQDVFKNGVSFNDEYTDVANSRNNGLEGLFPMPRPNWPNTAGELEAVESGPWETWDAEFWAMSQPQQCTDLGVPLSLCNWHLLGLAGNPDMSQEKGTAYLDTILGYYGPRACVALDLPCKSLFANVAVEEIELDTDLVSAFPNPTSATLTVRAEQQRTIDKINLYNVEGQLVQTYTNLIVTQKNIDVTNFNNGLHIMKVYFEDGVVTKKVMIQK

Radius of gyration: 30.24 Å; chains: 1; bounding box: 82×44×82 Å

Foldseek 3Di:
DQQQVLQCLQQVPDPVVQVDPLQQDPVRHGVDDCLAANDSFLQDWHNDPPDRDYNGHRPCHPVPDTSPDLEGEHEWDFYQDLVSDALVTHYYAYEWACQAPAGHQAWDFGADLQPRDTRHITGHPLNNLVSCVVRCNQVLCPPQFDDPDPLVVQQCVPNVPRPNYRHDYDFFDQAPVRDGHQHATGQLDADDLVVQLVAFDVVCVVVVHDSVGGTRNVSVCNHPVPHDPCRNCVCVCSSCVSCVQSVCSSVVHPCVVVGGPPPPPQPADDQVQWDWPDFAEAFKIKIFGPPPFFWAKKWKADPVRDTPDIDGRGGDRMDIDTCNPPDFAKMWMWTDGPNHIYIDIGGHDD